Protein AF-A0A962E965-F1 (afdb_monomer_lite)

Foldseek 3Di:
DDDPDDWAFADFQQLPDDCVVVPPPPRNRTADDDDDDDDDFLFFDDDDDPDDADPLLVVLQCCVVVVNDDNGVRNVPGHHCCVRGHPDGHDPDDPDDDDPDDPDPDPPDDPVRVVVQQAAWQDPDDCRVVVLVVLLVLVCVLDDVVCNVVSVVQSVPRTGPNSSVVSVVVSVVVVVVVVVPDDD

Structure (mmCIF, N/CA/C/O backbone):
data_AF-A0A962E965-F1
#
_entry.id   AF-A0A962E965-F1
#
loop_
_atom_site.group_PDB
_atom_site.id
_atom_site.type_symbol
_atom_site.label_atom_id
_atom_site.label_alt_id
_atom_site.label_comp_id
_atom_site.label_asym_id
_atom_site.label_entity_id
_atom_site.label_seq_id
_atom_site.pdbx_PDB_ins_code
_atom_site.Cartn_x
_atom_site.Cartn_y
_atom_site.Cartn_z
_atom_site.occupancy
_atom_site.B_iso_or_equiv
_atom_site.auth_seq_id
_atom_site.auth_comp_id
_atom_site.auth_asym_id
_atom_site.auth_atom_id
_atom_site.pdbx_PDB_model_num
ATOM 1 N N . TYR A 1 1 ? 3.098 -7.984 9.125 1.00 73.56 1 TYR A N 1
ATOM 2 C CA . TYR A 1 1 ? 3.777 -8.572 7.955 1.00 73.56 1 TYR A CA 1
ATOM 3 C C . TYR A 1 1 ? 5.267 -8.368 8.143 1.00 73.56 1 TYR A C 1
ATOM 5 O O . TYR A 1 1 ? 5.645 -7.287 8.573 1.00 73.56 1 TYR A O 1
ATOM 13 N N . TYR A 1 2 ? 6.073 -9.398 7.905 1.00 89.50 2 TYR A N 1
ATOM 14 C CA . TYR A 1 2 ? 7.535 -9.315 7.926 1.00 89.50 2 TYR A CA 1
ATOM 15 C C . TYR A 1 2 ? 8.035 -9.384 6.481 1.00 89.50 2 TYR A C 1
ATOM 17 O O . TYR A 1 2 ? 7.547 -10.217 5.721 1.00 89.50 2 TYR A O 1
ATOM 25 N N . ASP A 1 3 ? 8.983 -8.520 6.125 1.00 93.12 3 ASP A N 1
ATOM 26 C CA . ASP A 1 3 ? 9.749 -8.593 4.880 1.00 93.12 3 ASP A CA 1
ATOM 27 C C . ASP A 1 3 ? 11.236 -8.598 5.248 1.00 93.12 3 ASP A C 1
ATOM 29 O O . ASP A 1 3 ? 11.653 -7.881 6.160 1.00 93.12 3 ASP A O 1
ATOM 33 N N . SER A 1 4 ? 12.025 -9.439 4.583 1.00 95.25 4 SER A N 1
ATOM 34 C CA . SER A 1 4 ? 13.443 -9.617 4.906 1.00 95.25 4 SER A CA 1
ATOM 35 C C . SER A 1 4 ? 14.349 -8.530 4.329 1.00 95.25 4 SER A C 1
ATOM 37 O O . SER A 1 4 ? 15.514 -8.449 4.719 1.00 95.25 4 SER A O 1
ATOM 39 N N . VAL A 1 5 ? 13.855 -7.702 3.405 1.00 94.75 5 VAL A N 1
ATOM 40 C CA . VAL A 1 5 ? 14.652 -6.664 2.753 1.00 94.75 5 VAL A CA 1
ATOM 41 C C . VAL A 1 5 ? 14.427 -5.338 3.466 1.00 94.75 5 VAL A C 1
ATOM 43 O O . VAL A 1 5 ? 13.311 -4.827 3.552 1.00 94.75 5 VAL A O 1
ATOM 46 N N . ALA A 1 6 ? 15.517 -4.763 3.971 1.00 94.94 6 ALA A N 1
ATOM 47 C CA . ALA A 1 6 ? 15.483 -3.439 4.570 1.00 94.94 6 ALA A CA 1
ATOM 48 C C . ALA A 1 6 ? 15.104 -2.379 3.514 1.00 94.94 6 ALA A C 1
ATOM 50 O O . ALA A 1 6 ? 15.621 -2.433 2.393 1.00 94.94 6 ALA A O 1
ATOM 51 N N . PRO A 1 7 ? 14.244 -1.397 3.844 1.00 94.94 7 PRO A N 1
ATOM 52 C CA . PRO A 1 7 ? 13.899 -0.335 2.909 1.00 94.94 7 PRO A CA 1
ATOM 53 C C . PRO A 1 7 ? 15.121 0.494 2.501 1.00 94.94 7 PRO A C 1
ATOM 55 O O . PRO A 1 7 ? 15.823 1.035 3.359 1.00 94.94 7 PRO A O 1
ATOM 58 N N . GLY A 1 8 ? 15.356 0.592 1.192 1.00 93.75 8 GLY A N 1
ATOM 59 C CA . GLY A 1 8 ? 16.476 1.331 0.610 1.00 93.75 8 GLY A CA 1
ATOM 60 C C . GLY A 1 8 ? 16.269 2.853 0.560 1.00 93.75 8 GLY A C 1
ATOM 61 O O . GLY A 1 8 ? 15.186 3.349 0.888 1.00 93.75 8 GLY A O 1
ATOM 62 N N . PR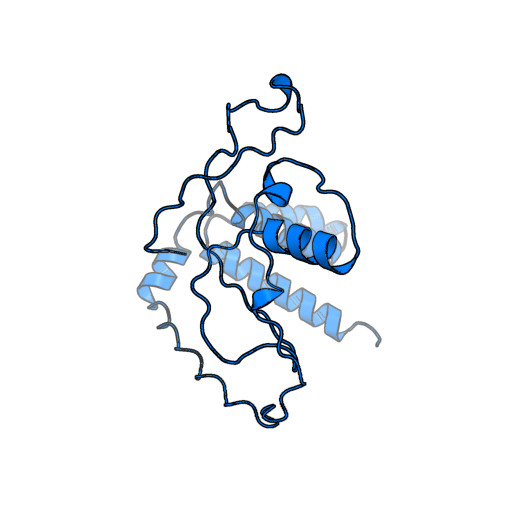O A 1 9 ? 17.297 3.609 0.135 1.00 96.06 9 PRO A N 1
ATOM 63 C CA . PRO A 1 9 ? 17.207 5.055 -0.052 1.00 96.06 9 PRO A CA 1
ATOM 64 C C . PRO A 1 9 ? 16.290 5.411 -1.226 1.00 96.06 9 PRO A C 1
ATOM 66 O O . PRO A 1 9 ? 16.181 4.648 -2.185 1.00 96.06 9 PRO A O 1
ATOM 69 N N . ALA A 1 10 ? 15.673 6.590 -1.168 1.00 95.75 10 ALA A N 1
ATOM 70 C CA . ALA A 1 10 ? 14.763 7.076 -2.198 1.00 95.75 10 ALA A CA 1
ATOM 71 C C . ALA A 1 10 ? 14.950 8.579 -2.485 1.00 95.75 10 ALA A C 1
ATOM 73 O O . ALA A 1 10 ? 15.212 9.340 -1.550 1.00 95.75 10 ALA A O 1
ATOM 74 N N . PRO A 1 11 ? 14.765 9.050 -3.734 1.00 95.19 11 PRO A N 1
ATOM 75 C CA . PRO A 1 11 ? 14.836 10.479 -4.058 1.00 95.19 11 PRO A CA 1
ATOM 76 C C . PRO A 1 11 ? 13.758 11.277 -3.315 1.00 95.19 11 PRO A C 1
ATOM 78 O O . PRO A 1 11 ? 12.583 10.954 -3.426 1.00 95.19 11 PRO A O 1
ATOM 81 N N . ALA A 1 12 ? 14.078 12.324 -2.555 1.00 93.25 12 ALA A N 1
ATOM 82 C CA . ALA A 1 12 ? 13.023 13.145 -1.941 1.00 93.25 12 ALA A CA 1
ATOM 83 C C . ALA A 1 12 ? 12.093 13.753 -3.020 1.00 93.25 12 ALA A C 1
ATOM 85 O O . ALA A 1 12 ? 12.580 14.057 -4.108 1.00 93.25 12 ALA A O 1
ATOM 86 N N . PRO A 1 13 ? 10.794 13.989 -2.740 1.00 92.62 13 PRO A N 1
ATOM 87 C CA . PRO A 1 13 ? 9.896 14.632 -3.704 1.00 92.62 13 PRO A CA 1
ATOM 88 C C . PRO A 1 13 ? 10.419 15.987 -4.199 1.00 92.62 13 PRO A C 1
ATOM 90 O O . PRO A 1 13 ? 10.241 16.321 -5.363 1.00 92.62 13 PRO A O 1
ATOM 93 N N . ALA A 1 14 ? 11.103 16.750 -3.335 1.00 90.38 14 ALA A N 1
ATOM 94 C CA . ALA A 1 14 ? 11.635 18.080 -3.656 1.00 90.38 14 ALA A CA 1
ATOM 95 C C . ALA A 1 14 ? 10.590 18.998 -4.330 1.00 90.38 14 ALA A C 1
ATOM 97 O O . ALA A 1 14 ? 10.894 19.765 -5.238 1.00 90.38 14 ALA A O 1
ATOM 98 N N . ASP A 1 15 ? 9.351 18.916 -3.849 1.00 88.56 15 ASP A N 1
ATOM 99 C CA . ASP A 1 15 ? 8.156 19.617 -4.331 1.00 88.56 15 ASP A CA 1
ATOM 100 C C . ASP A 1 15 ? 8.033 21.059 -3.796 1.00 88.56 15 ASP A C 1
ATOM 102 O O . ASP A 1 15 ? 7.049 21.748 -4.053 1.00 88.56 15 ASP A O 1
ATOM 106 N N . GLY A 1 16 ? 9.018 21.523 -3.020 1.00 86.44 16 GLY A N 1
ATOM 107 C CA . GLY A 1 16 ? 9.006 22.843 -2.387 1.00 86.44 16 GLY A CA 1
ATOM 108 C C . GLY A 1 16 ? 8.077 22.956 -1.172 1.00 86.44 16 GLY A C 1
ATOM 109 O O . GLY A 1 16 ? 7.853 24.068 -0.688 1.00 86.44 16 GLY A O 1
ATOM 110 N N . SER A 1 17 ? 7.551 21.839 -0.654 1.00 84.50 17 SER A N 1
ATOM 111 C CA . SER A 1 17 ? 6.673 21.833 0.517 1.00 84.50 17 SER A CA 1
ATOM 112 C C . SER A 1 17 ? 7.333 22.473 1.745 1.00 84.50 17 SER A C 1
ATOM 114 O O . SER A 1 17 ? 8.503 22.244 2.060 1.00 84.50 17 SER A O 1
ATOM 116 N N . SER A 1 18 ? 6.562 23.284 2.477 1.00 82.88 18 SER A N 1
ATOM 117 C CA . SER A 1 18 ? 7.063 23.983 3.663 1.00 82.88 18 SER A CA 1
ATOM 118 C C . SER A 1 18 ? 7.477 23.004 4.762 1.00 82.88 18 SER A C 1
ATOM 120 O O . SER A 1 18 ? 6.702 22.131 5.152 1.00 82.88 18 SER A O 1
ATOM 122 N N . SER A 1 19 ? 8.647 23.231 5.367 1.00 78.69 19 SER A N 1
ATOM 123 C CA . SER A 1 19 ? 9.111 22.481 6.544 1.00 78.69 19 SER A CA 1
ATOM 124 C C . SER A 1 19 ? 8.132 22.534 7.724 1.00 78.69 19 SER A C 1
ATOM 126 O O . SER A 1 19 ? 8.115 21.620 8.544 1.00 78.69 19 SER A O 1
ATOM 128 N N . LYS A 1 20 ? 7.251 23.545 7.783 1.00 85.75 20 LYS A N 1
ATOM 129 C CA . LYS A 1 20 ? 6.187 23.658 8.796 1.00 85.75 20 LYS A CA 1
ATOM 130 C C . LYS A 1 20 ? 5.147 22.536 8.716 1.00 85.75 20 LYS A C 1
ATOM 132 O O . LYS A 1 20 ? 4.522 22.231 9.727 1.00 85.75 20 LYS A O 1
ATOM 137 N N . LEU A 1 21 ? 4.960 21.926 7.542 1.00 83.25 21 LEU A N 1
ATOM 138 C CA . LEU A 1 21 ? 4.046 20.792 7.352 1.00 83.25 21 LEU A CA 1
ATOM 139 C C . LEU A 1 21 ? 4.631 19.481 7.898 1.00 83.25 21 LEU A C 1
ATOM 141 O O . LEU A 1 21 ? 3.912 18.500 8.065 1.00 83.25 21 LEU A O 1
ATOM 145 N N . ASN A 1 22 ? 5.926 19.465 8.218 1.00 83.75 22 ASN A N 1
ATOM 146 C CA . ASN A 1 22 ? 6.647 18.281 8.649 1.00 83.75 22 ASN A CA 1
ATOM 147 C C . ASN A 1 22 ? 7.028 18.355 10.134 1.00 83.75 22 ASN A C 1
ATOM 149 O O . ASN A 1 22 ? 8.185 18.573 10.493 1.00 83.75 22 ASN A O 1
ATOM 153 N N . LYS A 1 23 ? 6.042 18.137 11.012 1.00 86.06 23 LYS A N 1
ATOM 154 C CA . LYS A 1 23 ? 6.214 18.187 12.477 1.00 86.06 23 LYS A CA 1
ATOM 155 C C . LYS A 1 23 ? 7.311 17.249 13.005 1.00 86.06 23 LYS A C 1
ATOM 157 O O . LYS A 1 23 ? 7.929 17.557 14.019 1.00 86.06 23 LYS A O 1
ATOM 162 N N . TYR A 1 24 ? 7.524 16.111 12.345 1.00 87.38 24 TYR A N 1
ATOM 163 C CA . TYR A 1 24 ? 8.409 15.039 12.814 1.00 87.38 24 TYR A CA 1
ATOM 164 C C . TYR A 1 24 ? 9.705 14.906 12.001 1.00 87.38 24 TYR A C 1
ATOM 166 O O . TYR A 1 24 ? 10.450 13.952 12.198 1.00 87.38 24 TYR A O 1
ATOM 174 N N . GLY A 1 25 ? 9.988 15.843 11.089 1.00 85.12 25 GLY A N 1
ATOM 175 C CA . GLY A 1 25 ? 11.225 15.846 10.303 1.00 85.12 25 GLY A CA 1
ATOM 176 C C . GLY A 1 25 ? 11.371 14.666 9.336 1.00 85.12 25 GLY A C 1
ATOM 177 O O . GLY A 1 25 ? 12.487 14.324 8.957 1.00 85.12 25 GLY A O 1
ATOM 178 N N . PHE A 1 26 ? 10.271 14.031 8.922 1.00 87.81 26 PHE A N 1
ATOM 179 C CA . PHE A 1 26 ? 10.318 12.913 7.984 1.00 87.81 26 PHE A CA 1
ATOM 180 C C . PHE A 1 26 ? 10.697 13.402 6.582 1.00 87.81 26 PHE A C 1
ATOM 182 O O . PHE A 1 26 ? 9.945 14.136 5.947 1.00 87.81 26 PHE A O 1
ATOM 189 N N . THR A 1 27 ? 11.881 13.040 6.100 1.00 88.62 27 THR A N 1
ATOM 190 C CA . THR A 1 27 ? 12.463 13.642 4.890 1.00 88.62 27 THR A CA 1
ATOM 191 C C . THR A 1 27 ? 12.034 12.977 3.586 1.00 88.62 27 THR A C 1
ATOM 193 O O . THR A 1 27 ? 12.400 13.453 2.513 1.00 88.62 27 THR A O 1
ATOM 196 N N . PHE A 1 28 ? 11.299 11.864 3.669 1.00 91.56 28 PHE A N 1
ATOM 197 C CA . PHE A 1 28 ? 10.935 11.007 2.539 1.00 91.56 28 PHE A CA 1
ATOM 198 C C . PHE A 1 28 ? 12.138 10.451 1.756 1.00 91.56 28 PHE A C 1
ATOM 200 O O . PHE A 1 28 ? 11.946 9.909 0.680 1.00 91.56 28 PHE A O 1
ATOM 207 N N . GLN A 1 29 ? 13.369 10.501 2.271 1.00 94.00 29 GLN A N 1
ATOM 208 C CA . GLN A 1 29 ? 14.567 10.014 1.558 1.00 94.00 29 GLN A CA 1
ATOM 209 C C . GLN A 1 29 ? 14.784 8.489 1.644 1.00 94.00 29 GLN A C 1
ATOM 211 O O . GLN A 1 29 ? 15.863 7.981 1.347 1.00 94.00 29 GLN A O 1
ATOM 216 N N . GLN A 1 30 ? 13.766 7.745 2.067 1.00 95.19 30 GLN A N 1
ATOM 217 C CA . GLN A 1 30 ? 13.806 6.297 2.235 1.00 95.19 30 GLN A CA 1
ATOM 218 C C . GLN A 1 30 ? 12.498 5.698 1.719 1.00 95.19 30 GLN A C 1
ATOM 220 O O . GLN A 1 30 ? 11.426 6.284 1.901 1.00 95.19 30 GLN A O 1
ATOM 225 N N . TYR A 1 31 ? 12.578 4.546 1.057 1.00 95.25 31 TYR A N 1
ATOM 226 C CA . TYR A 1 31 ? 11.393 3.771 0.709 1.00 95.25 31 TYR A CA 1
ATOM 227 C C . TYR A 1 31 ? 10.717 3.201 1.961 1.00 95.25 31 TYR A C 1
ATOM 229 O O . TYR A 1 31 ? 11.287 3.165 3.052 1.00 95.25 31 TYR A O 1
ATOM 237 N N . GLY A 1 32 ? 9.476 2.750 1.794 1.00 93.69 32 GLY A N 1
ATOM 238 C CA . GLY A 1 32 ? 8.795 1.926 2.787 1.00 93.69 32 GLY A CA 1
ATOM 239 C C . GLY A 1 32 ? 9.177 0.450 2.670 1.00 93.69 32 GLY A C 1
ATOM 240 O O . GLY A 1 32 ? 10.006 0.055 1.850 1.00 93.69 32 GLY A O 1
ATOM 241 N N . VAL A 1 33 ? 8.528 -0.383 3.484 1.00 95.12 33 VAL A N 1
ATOM 242 C CA . VAL A 1 33 ? 8.585 -1.843 3.320 1.00 95.12 33 VAL A CA 1
ATOM 243 C C . VAL A 1 33 ? 8.079 -2.246 1.934 1.00 95.12 33 VAL A C 1
ATOM 245 O O . VAL A 1 33 ? 7.190 -1.596 1.381 1.00 95.12 33 VAL A O 1
ATOM 248 N N . ARG A 1 34 ? 8.631 -3.327 1.373 1.00 96.12 34 ARG A N 1
ATOM 249 C CA . ARG A 1 34 ? 8.181 -3.834 0.073 1.00 96.12 34 ARG A CA 1
ATOM 250 C C . ARG A 1 34 ? 6.729 -4.298 0.145 1.00 96.12 34 ARG A C 1
ATOM 252 O O . ARG A 1 34 ? 6.273 -4.827 1.159 1.00 96.12 34 ARG A O 1
ATOM 259 N N . VAL A 1 35 ? 6.032 -4.134 -0.972 1.00 95.25 35 VAL A N 1
ATOM 260 C CA . VAL A 1 35 ? 4.676 -4.637 -1.188 1.00 95.25 35 VAL A CA 1
ATOM 261 C C . VAL A 1 35 ? 4.653 -5.478 -2.464 1.00 95.25 35 VAL A C 1
ATOM 263 O O . VAL A 1 35 ? 5.460 -5.230 -3.363 1.00 95.25 35 VAL A O 1
ATOM 266 N N . PRO A 1 36 ? 3.760 -6.475 -2.578 1.00 96.00 36 PRO A N 1
ATOM 267 C CA . PRO A 1 36 ? 3.581 -7.194 -3.832 1.00 96.00 36 PRO A CA 1
ATOM 268 C C . PRO A 1 36 ? 3.143 -6.247 -4.955 1.00 96.00 36 PRO A C 1
ATOM 270 O O . PRO A 1 36 ? 2.255 -5.418 -4.756 1.00 96.00 36 PRO A O 1
ATOM 273 N N . ALA A 1 37 ? 3.727 -6.412 -6.139 1.00 95.81 37 ALA A N 1
ATOM 274 C CA . ALA A 1 37 ? 3.342 -5.704 -7.353 1.00 95.81 37 ALA A CA 1
ATOM 275 C C . ALA A 1 37 ? 3.074 -6.717 -8.469 1.00 95.81 37 ALA A C 1
ATOM 277 O O . ALA A 1 37 ? 3.808 -7.693 -8.622 1.00 95.81 37 ALA A O 1
ATOM 278 N N . LEU A 1 38 ? 2.006 -6.490 -9.232 1.00 96.31 38 LEU A N 1
ATOM 279 C CA . LEU A 1 38 ? 1.604 -7.328 -10.357 1.00 96.31 38 LEU A CA 1
ATOM 280 C C . LEU A 1 38 ? 1.308 -6.428 -11.555 1.00 96.31 38 LEU A C 1
ATOM 282 O O . LEU A 1 38 ? 0.538 -5.476 -11.435 1.00 96.31 38 LEU A O 1
ATOM 286 N N . VAL A 1 39 ? 1.878 -6.763 -12.711 1.00 96.12 39 VAL A N 1
ATOM 287 C CA . VAL A 1 39 ? 1.547 -6.142 -13.999 1.00 96.12 39 VAL A CA 1
ATOM 288 C C . VAL A 1 39 ? 0.867 -7.207 -14.849 1.00 96.12 39 VAL A C 1
ATOM 290 O O . VAL A 1 39 ? 1.479 -8.214 -15.193 1.00 96.12 39 VAL A O 1
ATOM 293 N N . ILE A 1 40 ? -0.420 -7.016 -15.138 1.00 94.62 40 ILE A N 1
ATOM 294 C CA . ILE A 1 40 ? -1.258 -8.025 -15.796 1.00 94.62 40 ILE A CA 1
ATOM 295 C C . ILE A 1 40 ? -1.798 -7.439 -17.095 1.00 94.62 40 ILE A C 1
ATOM 297 O O . ILE A 1 40 ? -2.574 -6.487 -17.085 1.00 94.62 40 ILE A O 1
ATOM 301 N N . SER A 1 41 ? -1.377 -8.009 -18.219 1.00 94.50 41 SER A N 1
ATOM 302 C CA . SER A 1 41 ? -1.823 -7.627 -19.558 1.00 94.50 41 SER A CA 1
ATOM 303 C C . SER A 1 41 ? -1.433 -8.723 -20.558 1.00 94.50 41 SER A C 1
ATOM 305 O O . SER A 1 41 ? -0.394 -9.361 -20.374 1.00 94.50 41 SER A O 1
ATOM 307 N N . PRO A 1 42 ? -2.190 -8.943 -21.648 1.00 96.06 42 PRO A N 1
ATOM 308 C CA . PRO A 1 42 ? -1.711 -9.784 -22.745 1.00 96.06 42 PRO A CA 1
ATOM 309 C C . PRO A 1 42 ? -0.453 -9.201 -23.410 1.00 96.06 42 PRO A C 1
ATOM 311 O O . PRO A 1 42 ? 0.283 -9.926 -24.066 1.00 96.06 42 PRO A O 1
ATOM 314 N N . TRP A 1 43 ? -0.171 -7.911 -23.222 1.00 96.62 43 TRP A N 1
ATOM 315 C CA . TRP A 1 43 ? 0.981 -7.222 -23.804 1.00 96.62 43 TRP A CA 1
ATOM 316 C C . TRP A 1 43 ? 2.227 -7.236 -22.918 1.00 96.62 43 TRP A C 1
ATOM 318 O O . TRP A 1 43 ? 3.163 -6.515 -2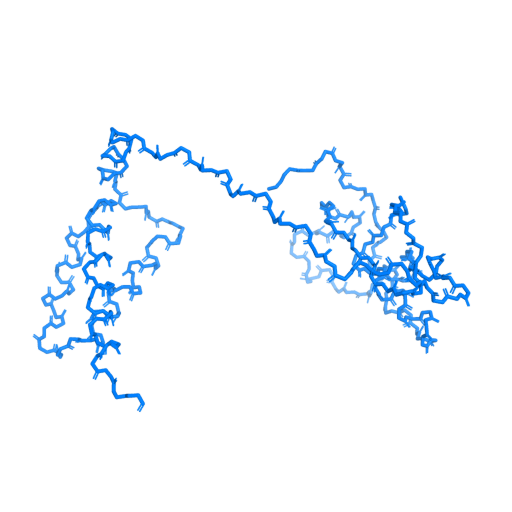3.230 1.00 96.62 43 TRP A O 1
ATOM 328 N N . VAL A 1 44 ? 2.272 -8.004 -21.823 1.00 96.44 44 VAL A N 1
ATOM 329 C CA . VAL A 1 44 ? 3.472 -8.094 -20.969 1.00 96.44 44 VAL A CA 1
ATOM 330 C C . VAL A 1 44 ? 4.042 -9.504 -20.904 1.00 96.44 44 VAL A C 1
ATOM 332 O O . VAL A 1 44 ? 3.309 -10.498 -20.916 1.00 96.44 44 VAL A O 1
ATOM 335 N N . GLY A 1 45 ? 5.371 -9.591 -20.829 1.00 92.12 45 GLY A N 1
ATOM 336 C CA . GLY A 1 45 ? 6.090 -10.856 -20.677 1.00 92.12 45 GLY A CA 1
ATOM 337 C C . GLY A 1 45 ? 5.660 -11.642 -19.435 1.00 92.12 45 GLY A C 1
ATOM 338 O O . GLY A 1 45 ? 5.252 -11.071 -18.426 1.00 92.12 45 GLY A O 1
ATOM 339 N N . ALA A 1 46 ? 5.736 -12.973 -19.509 1.00 92.25 46 ALA A N 1
ATOM 340 C CA . ALA A 1 46 ? 5.573 -13.821 -18.331 1.00 92.25 46 ALA A CA 1
ATOM 341 C C . ALA A 1 46 ? 6.897 -13.861 -17.569 1.00 92.25 46 ALA A C 1
ATOM 343 O O . ALA A 1 46 ? 7.941 -14.085 -18.177 1.00 92.25 46 ALA A O 1
ATOM 344 N N . GLY A 1 47 ? 6.858 -13.700 -16.250 1.00 93.62 47 GLY A N 1
ATOM 345 C CA . GLY A 1 47 ? 8.053 -13.851 -15.433 1.00 93.62 47 GLY A CA 1
ATOM 346 C C . GLY A 1 47 ? 8.021 -13.025 -14.163 1.00 93.62 47 GLY A C 1
ATOM 347 O O . GLY A 1 47 ? 7.002 -12.444 -13.793 1.00 93.62 47 GLY A O 1
ATOM 348 N N . VAL A 1 48 ? 9.174 -13.006 -13.504 1.00 97.25 48 VAL A N 1
ATOM 349 C CA . VAL A 1 48 ? 9.455 -12.153 -12.355 1.00 97.25 48 VAL A CA 1
ATOM 350 C C . VAL A 1 48 ? 10.403 -11.066 -12.828 1.00 97.25 48 VAL A C 1
ATOM 352 O O . VAL A 1 48 ? 11.467 -11.374 -13.361 1.00 97.25 48 VAL A O 1
ATOM 355 N N . ASP A 1 49 ? 10.013 -9.813 -12.626 1.00 96.81 49 ASP A N 1
ATOM 356 C CA . ASP A 1 49 ? 10.909 -8.679 -12.806 1.00 96.81 49 ASP A CA 1
ATOM 357 C C . ASP A 1 49 ? 11.531 -8.282 -11.461 1.00 96.81 49 ASP A C 1
ATOM 359 O O . ASP A 1 49 ? 10.859 -8.232 -10.429 1.00 96.81 49 ASP A O 1
ATOM 363 N N . HIS A 1 50 ? 12.837 -8.037 -11.483 1.00 96.38 50 HIS A N 1
ATOM 364 C CA . HIS A 1 50 ? 13.643 -7.666 -10.322 1.00 96.38 50 HIS A CA 1
ATOM 365 C C . HIS A 1 50 ? 13.958 -6.166 -10.275 1.00 96.38 50 HIS A C 1
ATOM 367 O O . HIS A 1 50 ? 14.642 -5.718 -9.352 1.00 96.38 50 HIS A O 1
ATOM 373 N N . THR A 1 51 ? 13.466 -5.390 -11.246 1.00 96.75 51 THR A N 1
ATOM 374 C CA . THR A 1 51 ? 13.552 -3.929 -11.235 1.00 96.75 51 THR A CA 1
ATOM 375 C C . THR A 1 51 ? 12.923 -3.365 -9.959 1.00 96.75 51 THR A C 1
ATOM 377 O O . THR A 1 51 ? 11.863 -3.803 -9.505 1.00 96.75 51 THR A O 1
ATOM 380 N N . VAL A 1 52 ? 13.591 -2.385 -9.345 1.00 95.81 52 VAL A N 1
ATOM 381 C CA . VAL A 1 52 ? 13.060 -1.699 -8.163 1.00 95.81 52 VAL A CA 1
ATOM 382 C C . VAL A 1 52 ? 11.986 -0.717 -8.610 1.00 95.81 52 VAL A C 1
ATOM 384 O O . VAL A 1 52 ? 12.284 0.282 -9.264 1.00 95.81 52 VAL A O 1
ATOM 387 N N . TYR A 1 53 ? 10.750 -0.997 -8.220 1.00 97.25 53 TYR A N 1
ATOM 388 C CA . TYR A 1 53 ? 9.606 -0.114 -8.410 1.00 97.25 53 TYR A CA 1
ATOM 389 C C . TYR A 1 53 ? 9.141 0.456 -7.073 1.00 97.25 53 TYR A C 1
ATOM 391 O O . TYR A 1 53 ? 9.256 -0.190 -6.028 1.00 97.25 53 TYR A O 1
ATOM 399 N N . ASP A 1 54 ? 8.566 1.653 -7.121 1.00 96.94 54 ASP A N 1
ATOM 400 C CA . ASP A 1 54 ? 7.822 2.240 -6.011 1.00 96.94 54 ASP A CA 1
ATOM 401 C C . ASP A 1 54 ? 6.441 2.711 -6.496 1.00 96.94 54 ASP A C 1
ATOM 403 O O . ASP A 1 54 ? 6.093 2.550 -7.664 1.00 96.94 54 ASP A O 1
ATOM 407 N N . HIS A 1 55 ? 5.599 3.255 -5.619 1.00 96.44 55 HIS A N 1
ATOM 408 C CA . HIS A 1 55 ? 4.250 3.688 -6.011 1.00 96.44 55 HIS A CA 1
ATOM 409 C C . HIS A 1 55 ? 4.237 4.730 -7.144 1.00 96.44 55 HIS A C 1
ATOM 411 O O . HIS A 1 55 ? 3.296 4.782 -7.934 1.00 96.44 55 HIS A O 1
ATOM 417 N N . SER A 1 56 ? 5.302 5.511 -7.261 1.00 97.38 56 SER A N 1
ATOM 418 C CA . SER A 1 56 ? 5.512 6.535 -8.285 1.00 97.38 56 SER A CA 1
ATOM 419 C C . SER A 1 56 ? 5.884 5.934 -9.640 1.00 97.38 56 SER A C 1
ATOM 421 O O . SER A 1 56 ? 5.759 6.612 -10.650 1.00 97.38 56 SER A O 1
ATOM 423 N N . SER A 1 57 ? 6.235 4.646 -9.708 1.00 98.19 57 SER A N 1
ATOM 424 C CA . SER A 1 57 ? 6.402 3.920 -10.973 1.00 98.19 57 SER A CA 1
ATOM 425 C C . SER A 1 57 ? 5.116 3.875 -11.798 1.00 98.19 57 SER A C 1
ATOM 427 O O . SER A 1 57 ? 5.164 3.825 -13.028 1.00 98.19 57 SER A O 1
ATOM 429 N N . VAL A 1 58 ? 3.950 3.945 -11.143 1.00 98.06 58 VAL A N 1
ATOM 430 C CA . VAL A 1 58 ? 2.661 4.107 -11.831 1.00 98.06 58 VAL A CA 1
ATOM 431 C C . VAL A 1 58 ? 2.595 5.470 -12.520 1.00 98.06 58 VAL A C 1
ATOM 433 O O . VAL A 1 58 ? 2.222 5.533 -13.689 1.00 98.06 58 VAL A O 1
ATOM 436 N N . LEU A 1 59 ? 3.001 6.542 -11.829 1.00 98.19 59 LEU A N 1
ATOM 437 C CA . LEU A 1 59 ? 3.040 7.894 -12.395 1.00 98.19 59 LEU A CA 1
ATOM 438 C C . LEU A 1 59 ? 4.035 7.976 -13.553 1.00 98.19 59 LEU A C 1
ATOM 440 O O . LEU A 1 59 ? 3.621 8.320 -14.654 1.00 98.19 59 LEU A O 1
ATOM 444 N N . ALA A 1 60 ? 5.275 7.517 -13.358 1.00 98.50 60 ALA A N 1
ATOM 445 C CA . ALA A 1 60 ? 6.298 7.480 -14.406 1.00 98.50 60 ALA A CA 1
ATOM 446 C C . ALA A 1 60 ? 5.828 6.717 -15.660 1.00 98.50 60 ALA A C 1
ATOM 448 O O . ALA A 1 60 ? 6.079 7.128 -16.794 1.00 98.50 60 ALA A O 1
ATOM 449 N N . THR A 1 61 ? 5.074 5.626 -15.477 1.00 98.19 61 THR A N 1
ATOM 450 C CA . THR A 1 61 ? 4.474 4.882 -16.594 1.00 98.19 61 THR A CA 1
ATOM 451 C C . THR A 1 61 ? 3.419 5.712 -17.328 1.00 98.19 61 THR A C 1
ATOM 453 O O . THR A 1 61 ? 3.445 5.780 -18.556 1.00 98.19 61 THR A O 1
ATOM 456 N N . LEU A 1 62 ? 2.497 6.361 -16.611 1.00 98.31 62 LEU A N 1
ATOM 457 C CA . LEU A 1 62 ? 1.471 7.214 -17.225 1.00 98.31 62 LEU A CA 1
ATOM 458 C C . LEU A 1 62 ? 2.092 8.429 -17.924 1.00 98.31 62 LEU A C 1
ATOM 460 O O . LEU A 1 62 ? 1.717 8.752 -19.048 1.00 98.31 62 LEU A O 1
ATOM 464 N N . GLU A 1 63 ? 3.074 9.068 -17.297 1.00 98.56 63 GLU A N 1
ATOM 465 C CA . GLU A 1 63 ? 3.824 10.185 -17.867 1.00 98.56 63 GLU A CA 1
ATOM 466 C C . GLU A 1 63 ? 4.459 9.810 -19.197 1.00 98.56 63 GLU A C 1
ATOM 468 O O . GLU A 1 63 ? 4.289 10.523 -20.186 1.00 98.56 63 GLU A O 1
ATOM 473 N N . LYS A 1 64 ? 5.101 8.644 -19.257 1.00 97.50 64 LYS A N 1
ATOM 474 C CA . LYS A 1 64 ? 5.722 8.139 -20.478 1.00 97.50 64 LYS A CA 1
ATOM 475 C C . LYS A 1 64 ? 4.707 7.775 -21.559 1.00 97.50 64 LYS A C 1
ATOM 477 O O . LYS A 1 64 ? 4.933 8.084 -22.725 1.00 97.50 64 LYS A O 1
ATOM 482 N N . LEU A 1 65 ? 3.594 7.136 -21.194 1.00 96.94 65 LEU A N 1
ATOM 483 C CA . LEU A 1 65 ? 2.567 6.716 -22.154 1.00 96.94 65 LEU A CA 1
ATOM 484 C C . LEU A 1 65 ? 1.787 7.893 -22.747 1.00 96.94 65 LEU A C 1
ATOM 486 O O . LEU A 1 65 ? 1.410 7.847 -23.916 1.00 96.94 65 LEU A O 1
ATOM 490 N N . PHE A 1 66 ? 1.544 8.936 -21.954 1.00 98.06 66 PHE A N 1
ATOM 491 C CA . PHE A 1 66 ? 0.698 10.067 -22.341 1.00 98.06 66 PHE A CA 1
ATOM 492 C C . PHE A 1 66 ? 1.477 11.366 -22.591 1.00 98.06 66 PHE A C 1
ATOM 494 O O . PHE A 1 66 ? 0.869 12.389 -22.901 1.00 98.06 66 PHE A O 1
ATOM 501 N N . GLY A 1 67 ? 2.808 11.347 -22.472 1.00 97.62 67 GLY A N 1
ATOM 502 C CA . GLY A 1 67 ? 3.656 12.528 -22.645 1.00 97.62 67 GLY A CA 1
ATOM 503 C C . GLY A 1 67 ? 3.418 13.606 -21.582 1.00 97.62 67 GLY A C 1
ATOM 504 O O . GLY A 1 67 ? 3.496 14.798 -21.886 1.00 97.62 67 GLY A O 1
ATOM 505 N N . LEU A 1 68 ? 3.079 13.206 -20.353 1.00 98.38 68 LEU A N 1
ATOM 506 C CA . LEU A 1 68 ? 2.859 14.136 -19.243 1.00 98.38 68 LEU A CA 1
ATOM 507 C C . LEU A 1 68 ? 4.192 14.532 -18.605 1.00 98.38 68 LEU A C 1
ATOM 509 O O . LEU A 1 68 ? 5.196 13.831 -18.717 1.00 98.38 68 LEU A O 1
ATOM 513 N N . LYS A 1 69 ? 4.196 15.680 -17.929 1.00 97.94 69 LYS A N 1
ATOM 514 C CA . LYS A 1 69 ? 5.344 16.112 -17.130 1.00 97.94 69 LYS A CA 1
ATOM 515 C C . LYS A 1 69 ? 5.267 15.482 -15.734 1.00 97.94 69 LYS A C 1
ATOM 517 O O . LYS A 1 69 ? 4.158 15.444 -15.196 1.00 97.94 69 LYS A O 1
ATOM 522 N N . PRO A 1 70 ? 6.408 15.097 -15.138 1.00 97.62 70 PRO A N 1
ATOM 523 C CA . PRO A 1 70 ? 6.458 14.688 -13.740 1.00 97.62 70 PRO A CA 1
ATOM 524 C C . PRO A 1 70 ? 5.938 15.779 -12.805 1.00 97.62 70 PRO A C 1
ATOM 526 O O . PRO A 1 70 ? 6.089 16.976 -13.081 1.00 97.62 70 PRO A O 1
ATOM 529 N N . LEU A 1 71 ? 5.351 15.366 -11.687 1.00 95.75 71 LEU A N 1
ATOM 530 C CA . LEU A 1 71 ? 4.836 16.253 -10.647 1.00 95.75 71 LEU A CA 1
ATOM 531 C C . LEU A 1 71 ? 5.933 16.670 -9.664 1.00 95.75 71 LEU A C 1
ATOM 533 O O . LEU A 1 71 ? 5.921 17.796 -9.165 1.00 95.75 71 LEU A O 1
ATOM 537 N N . THR A 1 72 ? 6.875 15.773 -9.373 1.00 95.88 72 THR A N 1
ATOM 538 C CA . THR A 1 72 ? 7.944 15.969 -8.388 1.00 95.88 72 THR A CA 1
ATOM 539 C C . THR A 1 72 ? 9.263 15.340 -8.864 1.00 95.88 72 THR A C 1
ATOM 541 O O . THR A 1 72 ? 9.364 14.793 -9.959 1.00 95.88 72 THR A O 1
ATOM 544 N N . GLN A 1 73 ? 10.315 15.397 -8.042 1.00 95.94 73 GLN A N 1
ATOM 545 C CA . GLN A 1 73 ? 11.542 14.639 -8.308 1.00 95.94 73 GLN A CA 1
ATOM 546 C C . GLN A 1 73 ? 11.385 13.139 -8.028 1.00 95.94 73 GLN A C 1
ATOM 548 O O . GLN A 1 73 ? 12.200 12.349 -8.495 1.00 95.94 73 GLN A O 1
ATOM 553 N N . ARG A 1 74 ? 10.372 12.709 -7.269 1.00 96.38 74 ARG A N 1
ATOM 554 C CA . ARG A 1 74 ? 10.198 11.289 -6.934 1.00 96.38 74 ARG A CA 1
ATOM 555 C C . ARG A 1 74 ? 9.784 10.475 -8.161 1.00 96.38 74 ARG A C 1
ATOM 557 O O . ARG A 1 74 ? 10.465 9.521 -8.514 1.00 96.38 74 ARG A O 1
ATOM 564 N N . ASP A 1 75 ? 8.682 10.858 -8.785 1.00 97.31 75 ASP A N 1
ATOM 565 C CA . ASP A 1 75 ? 8.137 10.270 -10.010 1.00 97.31 75 ASP A CA 1
ATOM 566 C C . ASP A 1 75 ? 9.068 10.484 -11.205 1.00 97.31 75 ASP A C 1
ATOM 568 O O . ASP A 1 75 ? 9.326 9.529 -11.932 1.00 97.31 75 ASP A O 1
ATOM 572 N N . ALA A 1 76 ? 9.703 11.656 -11.320 1.00 97.44 76 ALA A N 1
ATOM 573 C CA . ALA A 1 76 ? 10.692 11.909 -12.374 1.00 97.44 76 ALA A CA 1
ATOM 574 C C . ALA A 1 76 ? 11.883 10.927 -12.374 1.00 97.44 76 ALA A C 1
ATOM 576 O O . ALA A 1 76 ? 12.515 10.733 -13.411 1.00 97.44 76 ALA A O 1
ATOM 577 N N . ASN A 1 77 ? 12.217 10.339 -11.219 1.00 97.12 77 ASN A N 1
ATOM 578 C CA . ASN A 1 77 ? 13.326 9.393 -11.058 1.00 97.12 77 ASN A CA 1
ATOM 579 C C . ASN A 1 77 ? 12.854 7.941 -10.847 1.00 97.12 77 ASN A C 1
ATOM 581 O O . ASN A 1 77 ? 13.682 7.060 -10.602 1.00 97.12 77 ASN A O 1
ATOM 585 N N . ALA A 1 78 ? 11.547 7.679 -10.902 1.00 97.88 78 ALA A N 1
ATOM 586 C CA . ALA A 1 78 ? 11.007 6.340 -10.717 1.00 97.88 78 ALA A CA 1
ATOM 587 C C . ALA A 1 78 ? 11.131 5.514 -12.006 1.00 97.88 78 ALA A C 1
ATOM 589 O O . ALA A 1 78 ? 10.954 6.019 -13.112 1.00 97.88 78 ALA A O 1
ATOM 590 N N . ASN A 1 79 ? 11.390 4.212 -11.863 1.00 98.19 79 ASN A N 1
ATOM 591 C CA . ASN A 1 79 ? 11.356 3.292 -12.999 1.00 98.19 79 ASN A CA 1
ATOM 592 C C . ASN A 1 79 ? 9.915 3.123 -13.498 1.00 98.19 79 ASN A C 1
ATOM 594 O O . ASN A 1 79 ? 9.004 2.974 -12.683 1.00 98.19 79 ASN A O 1
ATOM 598 N N . ASP A 1 80 ? 9.714 3.078 -14.813 1.00 98.00 80 ASP A N 1
ATOM 599 C CA . ASP A 1 80 ? 8.429 2.762 -15.440 1.00 98.00 80 ASP A CA 1
ATOM 600 C C . ASP A 1 80 ? 8.347 1.287 -15.876 1.00 98.00 80 ASP A C 1
ATOM 602 O O . ASP A 1 80 ? 9.365 0.602 -16.006 1.00 98.00 80 ASP A O 1
ATOM 606 N N . VAL A 1 81 ? 7.133 0.776 -16.099 1.00 97.81 81 VAL A N 1
ATOM 607 C CA . VAL A 1 81 ? 6.926 -0.635 -16.480 1.00 97.81 81 VAL A CA 1
ATOM 608 C C . VAL A 1 81 ? 6.860 -0.864 -17.992 1.00 97.81 81 VAL A C 1
ATOM 610 O O . VAL A 1 81 ? 6.664 -2.001 -18.422 1.00 97.81 81 VAL A O 1
ATOM 613 N N . THR A 1 82 ? 7.026 0.164 -18.834 1.00 96.50 82 THR A N 1
ATOM 614 C CA . THR A 1 82 ? 6.939 -0.026 -20.290 1.00 96.50 82 THR A CA 1
ATOM 615 C C . THR A 1 82 ? 8.019 -0.948 -20.871 1.00 96.50 82 THR A C 1
ATOM 617 O O . THR A 1 82 ? 7.737 -1.547 -21.906 1.00 96.50 82 THR A O 1
ATOM 620 N N . PRO A 1 83 ? 9.222 -1.135 -20.276 1.00 96.25 83 PRO A N 1
ATOM 621 C CA . PRO A 1 83 ? 10.165 -2.159 -20.732 1.00 96.25 83 PRO A CA 1
ATOM 622 C C . PRO A 1 83 ? 9.614 -3.589 -20.671 1.00 96.25 83 PRO A C 1
ATOM 624 O O . PRO A 1 83 ? 10.132 -4.464 -21.356 1.00 96.25 83 PRO A O 1
ATOM 627 N N . LEU A 1 84 ? 8.560 -3.834 -19.882 1.00 96.75 84 LEU A N 1
ATOM 628 C CA . LEU A 1 84 ? 7.891 -5.136 -19.812 1.00 96.75 84 LEU A CA 1
ATOM 629 C C . LEU A 1 84 ? 6.970 -5.399 -21.012 1.00 96.75 84 LEU A C 1
ATOM 631 O O . LEU A 1 84 ? 6.471 -6.519 -21.161 1.00 96.75 84 LEU A O 1
ATOM 635 N N . PHE A 1 85 ? 6.692 -4.377 -21.829 1.00 96.12 85 PHE A N 1
ATOM 636 C CA . PHE A 1 85 ? 5.724 -4.465 -22.915 1.00 96.12 85 PHE A CA 1
ATOM 637 C C . PHE A 1 85 ? 6.309 -5.230 -24.106 1.00 96.12 85 PHE A C 1
ATOM 639 O O . PHE A 1 85 ? 7.427 -4.987 -24.556 1.00 96.12 85 PHE A O 1
ATOM 646 N N . LEU A 1 86 ? 5.520 -6.158 -24.635 1.00 96.69 86 LEU A N 1
ATOM 647 C CA . LEU A 1 86 ? 5.822 -6.961 -25.810 1.00 96.69 86 LEU A CA 1
ATOM 648 C C . LEU A 1 86 ? 5.338 -6.258 -27.081 1.00 96.69 86 LEU A C 1
ATOM 650 O O . LEU A 1 86 ? 4.379 -5.489 -27.062 1.00 96.69 86 LEU A O 1
ATOM 654 N N . GLY A 1 87 ? 5.951 -6.597 -28.218 1.00 96.75 87 GLY A N 1
ATOM 655 C CA . GLY A 1 87 ? 5.496 -6.127 -29.532 1.00 96.75 87 GLY A CA 1
ATOM 656 C C . GLY A 1 87 ? 4.186 -6.767 -30.016 1.00 96.75 87 GLY A C 1
ATOM 657 O O . GLY A 1 87 ? 3.569 -6.264 -30.951 1.00 96.75 87 GLY A O 1
ATOM 658 N N . SER A 1 88 ? 3.747 -7.865 -29.397 1.00 96.81 88 SER A N 1
ATOM 659 C CA . SER A 1 88 ? 2.503 -8.566 -29.720 1.00 96.81 88 SER A CA 1
ATOM 660 C C . SER A 1 88 ? 1.831 -9.119 -28.463 1.00 96.81 88 SER A C 1
ATOM 662 O O . SER A 1 88 ? 2.488 -9.436 -27.470 1.00 96.81 88 SER A O 1
ATOM 664 N N . ALA A 1 89 ? 0.503 -9.235 -28.514 1.00 96.81 89 ALA A N 1
ATOM 665 C CA . ALA A 1 89 ? -0.286 -9.828 -27.445 1.00 96.81 89 ALA A CA 1
ATOM 666 C C . ALA A 1 89 ? -0.019 -11.337 -27.326 1.00 96.81 89 ALA A C 1
ATOM 668 O O . ALA A 1 89 ? -0.041 -12.073 -28.314 1.00 96.81 89 ALA A O 1
ATOM 669 N N . ARG A 1 90 ? 0.173 -11.803 -26.096 1.00 94.50 90 ARG A N 1
ATOM 670 C CA . ARG A 1 90 ? 0.234 -13.217 -25.735 1.00 94.50 90 ARG A CA 1
ATOM 671 C C . ARG A 1 90 ? -1.132 -13.889 -25.860 1.00 94.50 90 ARG A C 1
ATOM 673 O O . ARG A 1 90 ? -2.168 -13.267 -25.630 1.00 94.50 90 ARG A O 1
ATOM 680 N N . THR A 1 91 ? -1.117 -15.183 -26.169 1.00 94.44 91 THR A N 1
ATOM 681 C CA . THR A 1 91 ? -2.314 -16.015 -26.392 1.00 94.44 91 THR A CA 1
ATOM 682 C C . THR A 1 91 ? -2.468 -17.151 -25.375 1.00 94.44 91 THR A C 1
ATOM 684 O O . THR A 1 91 ? -3.384 -17.960 -25.487 1.00 94.44 91 THR A O 1
ATOM 687 N N . ASP A 1 92 ? -1.606 -17.208 -24.360 1.00 91.25 92 ASP A N 1
ATOM 688 C CA . ASP A 1 92 ? -1.507 -18.277 -23.359 1.00 91.25 92 ASP A CA 1
ATOM 689 C C . ASP A 1 92 ? -2.303 -17.989 -22.068 1.00 91.25 92 ASP A C 1
ATOM 691 O O . ASP A 1 92 ? -1.918 -18.416 -20.981 1.00 91.25 92 ASP A O 1
ATOM 695 N N . CYS A 1 93 ? -3.416 -17.250 -22.162 1.00 86.94 93 CYS A N 1
ATOM 696 C CA . CYS A 1 93 ? -4.249 -16.908 -21.005 1.00 86.94 93 CYS A CA 1
ATOM 697 C C . CYS A 1 93 ? -4.927 -18.165 -20.413 1.00 86.94 93 CYS A C 1
ATOM 699 O O . CYS A 1 93 ? -5.706 -18.815 -21.120 1.00 86.94 93 CYS A O 1
ATOM 701 N N . PRO A 1 94 ? -4.699 -18.510 -19.129 1.00 85.62 94 PRO A N 1
ATOM 702 C CA . PRO A 1 94 ? -5.374 -19.637 -18.495 1.00 85.62 94 PRO A CA 1
ATOM 703 C C . PRO A 1 94 ? -6.882 -19.378 -18.393 1.00 85.62 94 PRO A C 1
ATOM 705 O O . PRO A 1 94 ? -7.315 -18.410 -17.773 1.00 85.62 94 PRO A O 1
ATOM 708 N N . THR A 1 95 ? -7.695 -20.267 -18.961 1.00 89.75 95 THR A N 1
ATOM 709 C CA . THR A 1 95 ? -9.168 -20.203 -18.870 1.00 89.75 95 THR A CA 1
ATOM 710 C C . THR A 1 95 ? -9.728 -20.970 -17.673 1.00 89.75 95 THR A C 1
ATOM 712 O O . THR A 1 95 ? -10.926 -20.915 -17.401 1.00 89.75 95 THR A O 1
ATOM 715 N N . VAL A 1 96 ? -8.862 -21.671 -16.938 1.00 90.62 96 VAL A N 1
ATOM 716 C CA . VAL A 1 96 ? -9.197 -22.433 -15.736 1.00 90.62 96 VAL A CA 1
ATOM 717 C C . VAL A 1 96 ? -8.248 -22.007 -14.623 1.00 90.62 96 VAL A C 1
ATOM 719 O O . VAL A 1 96 ? -7.029 -22.047 -14.787 1.00 90.62 96 VAL A O 1
ATOM 722 N N . LEU A 1 97 ? -8.810 -21.587 -13.490 1.00 85.12 97 LEU A N 1
ATOM 723 C CA . LEU A 1 97 ? -8.045 -21.265 -12.290 1.00 85.12 97 LEU A CA 1
ATOM 724 C C . LEU A 1 97 ? -7.851 -22.524 -11.442 1.00 85.12 97 LEU A C 1
ATOM 726 O O . LEU A 1 97 ? -8.761 -23.344 -11.309 1.00 85.12 97 LEU A O 1
ATOM 730 N N . ASN A 1 98 ? -6.679 -22.651 -10.824 1.00 85.75 98 ASN A N 1
ATOM 731 C CA . ASN A 1 98 ? -6.446 -23.691 -9.828 1.00 85.75 98 ASN A CA 1
ATOM 732 C C . ASN A 1 98 ? -7.373 -23.473 -8.626 1.00 85.75 98 ASN A C 1
ATOM 734 O O . ASN A 1 98 ? -7.626 -22.335 -8.223 1.00 85.75 98 ASN A O 1
ATOM 738 N N . SER A 1 99 ? -7.849 -24.566 -8.025 1.00 87.25 99 SER A N 1
ATOM 739 C CA . SER A 1 99 ? -8.568 -24.469 -6.753 1.00 87.25 99 SER A CA 1
ATOM 740 C C . SER A 1 99 ? -7.640 -23.856 -5.698 1.00 87.25 99 SER A C 1
ATOM 742 O O . SER A 1 99 ? -6.479 -24.274 -5.612 1.00 87.25 99 SER A O 1
ATOM 744 N N . PRO A 1 100 ? -8.103 -22.868 -4.910 1.00 85.31 100 PRO A N 1
ATOM 745 C CA . PRO A 1 100 ? -7.291 -22.318 -3.837 1.00 85.31 100 PRO A CA 1
ATOM 746 C C . PRO A 1 100 ? -6.917 -23.437 -2.864 1.00 85.31 100 PRO A C 1
ATOM 748 O O . PRO A 1 100 ? -7.695 -24.372 -2.651 1.00 85.31 100 PRO A O 1
ATOM 751 N N . ALA A 1 101 ? -5.731 -23.339 -2.259 1.00 84.94 101 ALA A N 1
ATOM 752 C CA . ALA A 1 101 ? -5.386 -24.230 -1.161 1.00 84.94 101 ALA A CA 1
ATOM 753 C C . ALA A 1 101 ? -6.493 -24.142 -0.093 1.00 84.94 101 ALA A C 1
ATOM 755 O O . ALA A 1 101 ? -6.932 -23.027 0.222 1.00 84.94 101 ALA A O 1
ATOM 756 N N . PRO A 1 102 ? -6.972 -25.277 0.448 1.00 83.12 102 PRO A N 1
ATOM 757 C CA . PRO A 1 102 ? -7.950 -25.237 1.519 1.00 83.12 102 PRO A CA 1
ATOM 758 C C . PRO A 1 102 ? -7.379 -24.397 2.667 1.00 83.12 102 PRO A C 1
ATOM 760 O O . PRO A 1 102 ? -6.178 -24.491 2.949 1.00 83.12 102 PRO A O 1
ATOM 763 N N . PRO A 1 103 ? -8.201 -23.550 3.311 1.00 80.38 103 PRO A N 1
ATOM 764 C CA . PRO A 1 103 ? -7.728 -22.734 4.413 1.00 80.38 103 PRO A CA 1
ATOM 765 C C . PRO A 1 103 ? -7.094 -23.647 5.458 1.00 80.38 103 PRO A C 1
ATOM 767 O O . PRO A 1 103 ? -7.701 -24.626 5.896 1.00 80.38 103 PRO A O 1
ATOM 770 N N . THR A 1 104 ? -5.864 -23.335 5.856 1.00 81.56 104 THR A N 1
ATOM 771 C CA . THR A 1 104 ? -5.248 -23.989 7.003 1.00 81.56 104 THR A CA 1
ATOM 772 C C . THR A 1 104 ? -6.119 -23.689 8.211 1.00 81.56 104 THR A C 1
ATOM 774 O O . THR A 1 104 ? -6.252 -22.535 8.629 1.00 81.56 104 THR A O 1
ATOM 777 N N . ALA A 1 105 ? -6.760 -24.727 8.751 1.00 78.50 105 ALA A N 1
ATOM 778 C CA . ALA A 1 105 ? -7.525 -24.603 9.975 1.00 78.50 105 ALA A CA 1
ATOM 779 C C . ALA A 1 105 ? -6.569 -24.104 11.058 1.00 78.50 105 ALA A C 1
ATOM 781 O O . ALA A 1 105 ? -5.633 -24.804 11.448 1.00 78.50 105 ALA A O 1
ATOM 782 N N . LYS A 1 106 ? -6.773 -22.868 11.523 1.00 75.69 106 LYS A N 1
ATOM 783 C CA . LYS A 1 106 ? -6.116 -22.427 12.749 1.00 75.69 106 LYS A CA 1
ATOM 784 C C . LYS A 1 106 ? -6.593 -23.379 13.845 1.00 75.69 106 LYS A C 1
ATOM 786 O O . LYS A 1 106 ? -7.808 -23.579 13.937 1.00 75.69 106 LYS A O 1
ATOM 791 N N . PRO A 1 107 ? -5.688 -23.988 14.631 1.00 78.62 107 PRO A N 1
ATOM 792 C CA . PRO A 1 107 ? -6.114 -24.811 15.747 1.00 78.62 107 PRO A CA 1
ATOM 793 C C . PRO A 1 107 ? -7.070 -23.984 16.602 1.00 78.62 107 PRO A C 1
ATOM 795 O O . PRO A 1 107 ? -6.799 -22.817 16.902 1.00 78.62 107 PRO A O 1
ATOM 798 N N . ALA A 1 108 ? -8.226 -24.567 16.913 1.00 79.56 108 ALA A N 1
ATOM 799 C CA . ALA A 1 108 ? -9.162 -23.932 17.818 1.00 79.56 108 ALA A CA 1
ATOM 800 C C . ALA A 1 108 ? -8.438 -23.673 19.143 1.00 79.56 108 ALA A C 1
ATOM 802 O O . ALA A 1 108 ? -7.677 -24.519 19.618 1.00 79.56 108 ALA A O 1
ATOM 803 N N . MET A 1 109 ? -8.670 -22.497 19.718 1.00 82.75 109 MET A N 1
ATOM 804 C CA . MET A 1 109 ? -8.206 -22.189 21.064 1.00 82.75 109 MET A CA 1
ATOM 805 C C . MET A 1 109 ? -8.704 -23.282 22.017 1.00 82.75 109 MET A C 1
ATOM 807 O O . MET A 1 109 ? -9.852 -23.726 21.901 1.00 82.75 109 MET A O 1
ATOM 811 N N . SER A 1 110 ? -7.841 -23.752 22.921 1.00 89.38 110 SER A N 1
ATOM 812 C CA . SER A 1 110 ? -8.252 -24.776 23.878 1.00 89.38 110 SER A CA 1
ATOM 813 C C . SER A 1 110 ? -9.375 -24.233 24.769 1.00 89.38 110 SER A C 1
ATOM 815 O O . SER A 1 110 ? -9.506 -23.021 24.952 1.00 89.38 110 SER A O 1
ATOM 817 N N . LYS A 1 111 ? -10.200 -25.118 25.344 1.00 88.56 111 LYS A N 1
ATOM 818 C CA . LYS A 1 111 ? -11.254 -24.689 26.282 1.00 88.56 111 LYS A CA 1
ATOM 819 C C . LYS A 1 111 ? -10.676 -23.895 27.455 1.00 88.56 111 LYS A C 1
ATOM 821 O O . LYS A 1 111 ? -11.244 -22.881 27.833 1.00 88.56 111 LYS A O 1
ATOM 826 N N . VAL A 1 112 ? -9.518 -24.325 27.955 1.00 91.31 112 VAL A N 1
ATOM 827 C CA . VAL A 1 112 ? -8.812 -23.677 29.066 1.00 91.31 112 VAL A CA 1
ATOM 828 C C . VAL A 1 112 ? -8.380 -22.263 28.685 1.00 91.31 112 VAL A C 1
ATOM 830 O O . VAL A 1 112 ? -8.629 -21.324 29.434 1.00 91.31 112 VAL A O 1
ATOM 833 N N . ASP A 1 113 ? -7.797 -22.087 27.500 1.00 90.50 113 ASP A N 1
ATOM 834 C CA . ASP A 1 113 ? -7.374 -20.764 27.027 1.00 90.50 113 ASP A CA 1
ATOM 835 C C . ASP A 1 113 ? -8.577 -19.848 26.761 1.00 90.50 113 ASP A C 1
ATOM 837 O O . ASP A 1 113 ? -8.526 -18.649 27.037 1.00 90.50 113 ASP A O 1
ATOM 841 N N . ALA A 1 114 ? -9.685 -20.410 26.267 1.00 89.25 114 ALA A N 1
ATOM 842 C CA . ALA A 1 114 ? -10.924 -19.674 26.045 1.00 89.25 114 ALA A CA 1
ATOM 843 C C . ALA A 1 114 ? -11.529 -19.163 27.360 1.00 89.25 114 ALA A C 1
ATOM 845 O O . ALA A 1 114 ? -11.881 -17.989 27.460 1.00 89.25 114 ALA A O 1
ATOM 846 N N . GLU A 1 115 ? -11.607 -20.027 28.373 1.00 92.62 115 GLU A N 1
ATOM 847 C CA . GLU A 1 115 ? -12.088 -19.682 29.714 1.00 92.62 115 GLU A CA 1
ATOM 848 C C . GLU A 1 115 ? -11.172 -18.653 30.389 1.00 92.62 115 GLU A C 1
ATOM 850 O O . GLU A 1 115 ? -11.651 -17.677 30.969 1.00 92.62 115 GLU A O 1
ATOM 855 N N . ALA A 1 116 ? -9.852 -18.815 30.252 1.00 94.00 116 ALA A N 1
ATOM 856 C CA . ALA A 1 116 ? -8.876 -17.857 30.760 1.00 94.00 116 ALA A CA 1
ATOM 857 C C . ALA A 1 116 ? -9.028 -16.479 30.100 1.00 94.00 116 ALA A C 1
ATOM 859 O O . ALA A 1 116 ? -8.969 -15.459 30.789 1.00 94.00 116 ALA A O 1
ATOM 860 N N . MET A 1 117 ? -9.263 -16.435 28.785 1.00 92.00 117 MET A N 1
ATOM 861 C CA . MET A 1 117 ? -9.527 -15.192 28.062 1.00 92.00 117 MET A CA 1
ATOM 862 C C . MET A 1 117 ? -10.856 -14.560 28.491 1.00 92.00 117 MET A C 1
ATOM 864 O O . MET A 1 117 ? -10.929 -13.345 28.640 1.00 92.00 117 MET A O 1
ATOM 868 N N . ASP A 1 118 ? -11.892 -15.357 28.747 1.00 94.75 118 ASP A N 1
ATOM 869 C CA . ASP A 1 118 ? -13.211 -14.869 29.171 1.00 94.75 118 ASP A CA 1
ATOM 870 C C . ASP A 1 118 ? -13.215 -14.237 30.559 1.00 94.75 118 ASP A C 1
ATOM 872 O O . ASP A 1 118 ? -14.014 -13.330 30.819 1.00 94.75 118 ASP A O 1
ATOM 876 N N . ALA A 1 119 ? -12.314 -14.693 31.426 1.00 95.94 119 ALA A N 1
ATOM 877 C CA . ALA A 1 119 ? -12.107 -14.141 32.755 1.00 95.94 119 ALA A CA 1
ATOM 878 C C . ALA A 1 119 ? -11.340 -12.805 32.748 1.00 95.94 119 ALA A C 1
ATOM 880 O O . ALA A 1 119 ? -11.386 -12.080 33.743 1.00 95.94 119 ALA A O 1
ATOM 881 N N . GLN A 1 120 ? -10.654 -12.452 31.653 1.00 95.75 120 GLN A N 1
ATOM 882 C CA . GLN A 1 120 ? -9.917 -11.188 31.553 1.00 95.75 120 GLN A CA 1
ATOM 883 C C . GLN A 1 120 ? -10.872 -9.982 31.606 1.00 95.75 120 GLN A C 1
ATOM 885 O O . GLN A 1 120 ? -11.990 -10.051 31.073 1.00 95.75 120 GLN A O 1
ATOM 890 N N . PRO A 1 121 ? -10.443 -8.855 32.201 1.00 96.81 121 PRO A N 1
ATOM 891 C CA . PRO A 1 121 ? -11.213 -7.620 32.173 1.00 96.81 121 PRO A CA 1
ATOM 892 C C . PRO A 1 121 ? -11.336 -7.076 30.744 1.00 96.81 121 PRO A C 1
ATOM 894 O O . PRO A 1 121 ? -10.519 -7.367 29.870 1.00 96.81 121 PRO A O 1
ATOM 897 N N . ILE A 1 122 ? -12.355 -6.249 30.510 1.00 93.81 122 ILE A N 1
ATOM 898 C CA . ILE A 1 122 ? -12.469 -5.490 29.261 1.00 93.81 122 ILE A CA 1
ATOM 899 C C . ILE A 1 122 ? -11.233 -4.580 29.115 1.00 93.81 122 ILE A C 1
ATOM 901 O O . ILE A 1 122 ? -10.956 -3.811 30.039 1.00 93.81 122 ILE A O 1
ATOM 905 N N . PRO A 1 123 ? -10.515 -4.623 27.976 1.00 92.50 123 PRO A N 1
ATOM 906 C CA . PRO A 1 123 ? -9.412 -3.704 27.713 1.00 92.50 123 PRO A CA 1
ATOM 907 C C . PRO A 1 123 ? -9.877 -2.245 27.739 1.00 92.50 123 PRO A C 1
ATOM 909 O O . PRO A 1 123 ? -10.937 -1.921 27.209 1.00 92.50 123 PRO A O 1
ATOM 912 N N . ASP A 1 124 ? -9.071 -1.353 28.301 1.00 91.31 124 ASP A N 1
ATOM 913 C CA . ASP A 1 124 ? -9.335 0.090 28.367 1.00 91.31 124 ASP A CA 1
ATOM 914 C C . ASP A 1 124 ? -8.994 0.838 27.062 1.00 91.31 124 ASP A C 1
ATOM 916 O O . ASP A 1 124 ? -9.368 1.998 26.892 1.00 91.31 124 ASP A O 1
ATOM 920 N N . HIS A 1 125 ? -8.328 0.173 26.114 1.00 89.25 125 HIS A N 1
ATOM 921 C CA . HIS A 1 125 ? -7.911 0.733 24.830 1.00 89.25 125 HIS A CA 1
ATOM 922 C C . HIS A 1 125 ? -8.137 -0.228 23.651 1.00 89.25 125 HIS A C 1
ATOM 924 O O . HIS A 1 125 ? -8.547 -1.382 23.796 1.00 89.25 125 HIS A O 1
ATOM 930 N N . GLY A 1 126 ? -7.864 0.272 22.444 1.00 90.44 126 GLY A N 1
ATOM 931 C CA . GLY A 1 126 ? -8.052 -0.460 21.195 1.00 90.44 126 GLY A CA 1
ATOM 932 C C . GLY A 1 126 ? -9.505 -0.465 20.721 1.00 90.44 126 GLY A C 1
ATOM 933 O O . GLY A 1 126 ? -10.312 0.384 21.092 1.00 90.44 126 GLY A O 1
ATOM 934 N N . ASN A 1 127 ? -9.842 -1.427 19.863 1.00 91.56 127 ASN A N 1
ATOM 935 C CA . ASN A 1 127 ? -11.143 -1.441 19.186 1.00 91.56 127 ASN A CA 1
ATOM 936 C C . ASN A 1 127 ? -12.273 -2.028 20.046 1.00 91.56 127 ASN A C 1
ATOM 938 O O . ASN A 1 127 ? -13.446 -1.817 19.746 1.00 91.56 127 ASN A O 1
ATOM 942 N N . PHE A 1 128 ? -11.939 -2.779 21.099 1.00 90.00 128 PHE A N 1
ATOM 943 C CA . PHE A 1 128 ? -12.912 -3.546 21.877 1.00 90.00 128 PHE A CA 1
ATOM 944 C C . PHE A 1 128 ? -13.971 -2.662 22.569 1.00 90.00 128 PHE A C 1
ATOM 946 O O . PHE A 1 128 ? -15.161 -2.939 22.393 1.00 90.00 128 PHE A O 1
ATOM 953 N N . PRO A 1 129 ? -13.608 -1.558 23.260 1.00 90.69 129 PRO A N 1
ATOM 954 C CA . PRO A 1 129 ? -14.600 -0.644 23.834 1.00 90.69 129 PRO A CA 1
ATOM 955 C C . PRO A 1 129 ? -15.518 -0.019 22.779 1.00 90.69 129 PRO A C 1
ATOM 957 O O . PRO A 1 129 ? -16.724 0.100 22.995 1.00 90.69 129 PRO A O 1
ATOM 960 N N . GLY A 1 130 ? -14.961 0.331 21.613 1.00 92.69 130 GLY A N 1
ATOM 961 C CA . GLY A 1 130 ? -15.721 0.888 20.494 1.00 92.69 130 GLY A CA 1
ATOM 962 C C . GLY A 1 130 ? -16.780 -0.084 19.972 1.00 92.69 130 GLY A C 1
ATOM 963 O O . GLY A 1 130 ? -17.936 0.299 19.803 1.00 92.69 130 GLY A O 1
ATOM 964 N N . PHE A 1 131 ? -16.424 -1.360 19.795 1.00 94.00 131 PHE A N 1
ATOM 965 C CA . PHE A 1 131 ? -17.385 -2.393 19.396 1.00 94.00 131 PHE A CA 1
ATOM 966 C C . PHE A 1 131 ? -18.510 -2.580 20.419 1.00 94.00 131 PHE A C 1
ATOM 968 O O . PHE A 1 131 ? -19.672 -2.689 20.031 1.00 94.00 131 PHE A O 1
ATOM 975 N N . LEU A 1 132 ? -18.200 -2.564 21.718 1.00 94.94 132 LEU A N 1
ATOM 976 C CA . LEU A 1 132 ? -19.230 -2.653 22.756 1.00 94.94 132 LEU A CA 1
ATOM 977 C C . LEU A 1 132 ? -20.170 -1.444 22.761 1.00 94.94 132 LEU A C 1
ATOM 979 O O . LEU A 1 132 ? -21.378 -1.621 22.903 1.00 94.94 132 LEU A O 1
ATOM 983 N N . ALA A 1 133 ? -19.650 -0.234 22.549 1.00 94.75 133 ALA A N 1
ATOM 984 C CA . ALA A 1 133 ? -20.479 0.963 22.426 1.00 94.75 133 ALA A CA 1
ATOM 985 C C . ALA A 1 133 ? -21.426 0.886 21.213 1.00 94.75 133 ALA A C 1
ATOM 987 O O . ALA A 1 133 ? -22.589 1.283 21.310 1.00 94.75 133 ALA A O 1
ATOM 988 N N . ILE A 1 134 ? -20.965 0.319 20.092 1.00 96.94 134 ILE A N 1
ATOM 989 C CA . ILE A 1 134 ? -21.805 0.070 18.909 1.00 96.94 134 ILE A CA 1
ATOM 990 C C . ILE A 1 134 ? -22.920 -0.934 19.230 1.00 96.94 134 ILE A C 1
ATOM 992 O O . ILE A 1 134 ? -24.066 -0.709 18.839 1.00 96.94 134 ILE A O 1
ATOM 996 N N . LEU A 1 135 ? -22.622 -2.013 19.961 1.00 97.00 135 LEU A N 1
ATOM 997 C CA . LEU A 1 135 ? -23.634 -2.992 20.373 1.00 97.00 135 LEU A CA 1
ATOM 998 C C . LEU A 1 135 ? -24.678 -2.378 21.311 1.00 97.00 135 LEU A C 1
ATOM 1000 O O . LEU A 1 135 ? -25.870 -2.594 21.103 1.00 97.00 135 LEU A O 1
ATOM 1004 N N . LEU A 1 136 ? -24.250 -1.556 22.276 1.00 97.56 136 LEU A N 1
ATOM 1005 C CA . LEU A 1 136 ? -25.164 -0.815 23.147 1.00 97.56 136 LEU A CA 1
ATOM 1006 C C . LEU A 1 136 ? -26.085 0.095 22.336 1.00 97.56 136 LEU A C 1
ATOM 1008 O O . LEU A 1 136 ? -27.302 0.030 22.486 1.00 97.56 136 LEU A O 1
ATOM 1012 N N . LYS A 1 137 ? -25.512 0.912 21.445 1.00 97.75 137 LYS A N 1
ATOM 1013 C CA . LYS A 1 137 ? -26.288 1.784 20.559 1.00 97.75 137 LYS A CA 1
ATOM 1014 C C . LYS A 1 137 ? -27.302 0.979 19.744 1.00 97.75 137 LYS A C 1
ATOM 1016 O O . LYS A 1 137 ? -28.469 1.350 19.700 1.00 97.75 137 LYS A O 1
ATOM 1021 N N . THR A 1 138 ? -26.870 -0.137 19.161 1.00 97.00 138 THR A N 1
ATOM 1022 C CA . THR A 1 138 ? -27.738 -1.030 18.381 1.00 97.00 138 THR A CA 1
ATOM 1023 C C . THR A 1 138 ? -28.898 -1.547 19.231 1.00 97.00 138 THR A C 1
ATOM 1025 O O . THR A 1 138 ? -30.044 -1.507 18.795 1.00 97.00 138 THR A O 1
ATOM 1028 N N . GLN A 1 139 ? -28.637 -1.987 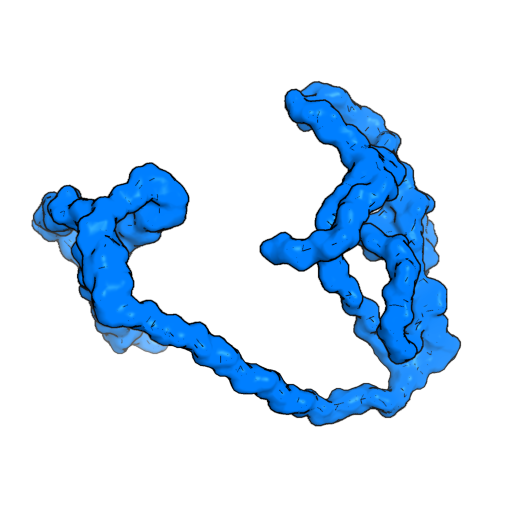20.467 1.00 96.44 139 GLN A N 1
ATOM 1029 C CA . GLN A 1 139 ? -29.698 -2.440 21.364 1.00 96.44 139 GLN A CA 1
ATOM 1030 C C . GLN A 1 139 ? -30.686 -1.318 21.699 1.00 96.44 139 GLN A C 1
ATOM 1032 O O . GLN A 1 139 ? -31.889 -1.564 21.697 1.00 96.44 139 GLN A O 1
ATOM 1037 N N . LEU A 1 140 ? -30.201 -0.105 21.979 1.00 97.19 140 LEU A N 1
ATOM 1038 C CA . LEU A 1 140 ? -31.057 1.047 22.271 1.00 97.19 140 LEU A CA 1
ATOM 1039 C C . LEU A 1 140 ? -31.950 1.406 21.075 1.00 97.19 140 LEU A C 1
ATOM 1041 O O . LEU A 1 140 ? -33.140 1.631 21.264 1.00 97.19 140 LEU A O 1
ATOM 1045 N N . GLU A 1 141 ? -31.414 1.397 19.853 1.00 96.19 141 GLU A N 1
ATOM 1046 C CA . GLU A 1 141 ? -32.183 1.683 18.630 1.00 96.19 141 GLU A CA 1
ATOM 1047 C C . GLU A 1 141 ? -33.265 0.635 18.343 1.00 96.19 141 GLU A C 1
ATOM 1049 O O . GLU A 1 141 ? -34.327 0.971 17.824 1.00 96.19 141 GLU A O 1
ATOM 1054 N N . LEU A 1 142 ? -33.018 -0.626 18.705 1.00 94.50 142 LEU A N 1
ATOM 1055 C CA . LEU A 1 142 ? -33.971 -1.726 18.529 1.00 94.50 142 LEU A CA 1
ATOM 1056 C C . LEU A 1 142 ? -34.934 -1.903 19.715 1.00 94.50 142 LEU A C 1
ATOM 1058 O O . LEU A 1 142 ? -35.803 -2.773 19.665 1.00 94.50 142 LEU A O 1
ATOM 1062 N N . SER A 1 143 ? -34.793 -1.107 20.779 1.00 94.44 143 SER A N 1
ATOM 1063 C CA . SER A 1 143 ? -35.600 -1.221 21.999 1.00 94.44 143 SER A CA 1
ATOM 1064 C C . SER A 1 143 ? -36.487 0.010 22.213 1.00 94.44 143 SER A C 1
ATOM 1066 O O . SER A 1 143 ? -36.074 1.130 21.910 1.00 94.44 143 SER A O 1
ATOM 1068 N N . PRO A 1 144 ? -37.684 -0.147 22.809 1.00 95.56 144 PRO A N 1
ATOM 1069 C CA . PRO A 1 144 ? -38.524 0.990 23.176 1.00 95.56 144 PRO A CA 1
ATOM 1070 C C . PRO A 1 144 ? -37.804 1.967 24.128 1.00 95.56 144 PRO A C 1
ATOM 1072 O O . PRO A 1 144 ? -37.112 1.502 25.039 1.00 95.56 144 PRO A O 1
ATOM 1075 N N . PRO A 1 145 ? -38.030 3.295 24.014 1.00 95.12 145 PRO A N 1
ATOM 1076 C CA . PRO A 1 145 ? -37.360 4.300 24.850 1.00 95.12 145 PRO A CA 1
ATOM 1077 C C . PRO A 1 145 ? -37.480 4.058 26.360 1.00 95.12 145 PRO A C 1
ATOM 1079 O O . PRO A 1 145 ? -36.523 4.258 27.100 1.00 95.12 145 PRO A O 1
ATOM 1082 N N . GLY A 1 146 ? -38.623 3.541 26.827 1.00 96.75 146 GLY A N 1
ATOM 1083 C CA . GLY A 1 146 ? -38.845 3.238 28.248 1.00 96.75 146 GLY A CA 1
ATOM 1084 C C . GLY A 1 146 ? -37.955 2.128 28.827 1.00 96.75 146 GLY A C 1
ATOM 1085 O O . GLY A 1 146 ? -37.970 1.913 30.032 1.00 96.75 146 GLY A O 1
ATOM 1086 N N . GLN A 1 147 ? -37.191 1.411 27.997 1.00 95.75 147 GLN A N 1
ATOM 1087 C CA . GLN A 1 147 ? -36.260 0.365 28.437 1.00 95.75 147 GLN A CA 1
AT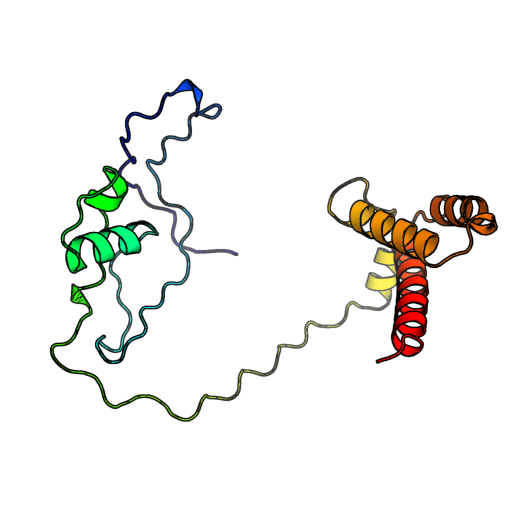OM 1088 C C . GLN A 1 147 ? -34.797 0.830 28.446 1.00 95.75 147 GLN A C 1
ATOM 1090 O O . GLN A 1 147 ? -33.925 0.081 28.887 1.00 95.75 147 GLN A O 1
ATOM 1095 N N . HIS A 1 148 ? -34.506 2.038 27.953 1.00 97.12 148 HIS A N 1
ATOM 1096 C CA . HIS A 1 148 ? -33.135 2.497 27.712 1.00 97.12 148 HIS A CA 1
ATOM 1097 C C . HIS A 1 148 ? -32.300 2.569 28.991 1.00 97.12 148 HIS A C 1
ATOM 1099 O O . HIS A 1 148 ? -31.179 2.063 29.003 1.00 97.12 148 HIS A O 1
ATOM 1105 N N . ASP A 1 149 ? -32.857 3.086 30.086 1.00 97.62 149 ASP A N 1
ATOM 1106 C CA . ASP A 1 149 ? -32.140 3.178 31.365 1.00 97.62 149 ASP A CA 1
ATOM 1107 C C . ASP A 1 149 ? -31.742 1.796 31.898 1.00 97.62 149 ASP A C 1
ATOM 1109 O O . ASP A 1 149 ? -30.588 1.572 32.269 1.00 97.62 149 ASP A O 1
ATOM 1113 N N . ALA A 1 150 ? -32.663 0.829 31.836 1.00 96.75 150 ALA A N 1
ATOM 1114 C CA . ALA A 1 150 ? -32.403 -0.546 32.255 1.00 96.75 150 ALA A CA 1
ATOM 1115 C C . ALA A 1 150 ? -31.350 -1.235 31.366 1.00 96.75 150 ALA A C 1
ATOM 1117 O O . ALA A 1 150 ? -30.552 -2.044 31.844 1.00 96.75 150 ALA A O 1
ATOM 1118 N N . ILE A 1 151 ? -31.333 -0.924 30.067 1.00 96.94 151 ILE A N 1
ATOM 1119 C CA . ILE A 1 151 ? -30.321 -1.422 29.128 1.00 96.94 151 ILE A CA 1
ATOM 1120 C C . ILE A 1 151 ? -28.944 -0.848 29.477 1.00 96.94 151 ILE A C 1
ATOM 1122 O O . ILE A 1 151 ? -27.972 -1.600 29.566 1.00 96.94 151 ILE A O 1
ATOM 1126 N N . ILE A 1 152 ? -28.861 0.461 29.724 1.00 97.44 152 ILE A N 1
ATOM 1127 C CA . ILE A 1 152 ? -27.615 1.140 30.098 1.00 97.44 152 ILE A CA 1
ATOM 1128 C C . ILE A 1 152 ? -27.086 0.600 31.430 1.00 97.44 152 ILE A C 1
ATOM 1130 O O . ILE A 1 152 ? -25.888 0.337 31.550 1.00 97.44 152 ILE A O 1
ATOM 1134 N N . GLU A 1 153 ? -27.952 0.384 32.423 1.00 96.81 153 GLU A N 1
ATOM 1135 C CA . GLU A 1 153 ? -27.554 -0.230 33.692 1.00 96.81 153 GLU A CA 1
ATOM 1136 C C . GLU A 1 153 ? -26.976 -1.630 33.498 1.00 96.81 153 GLU A C 1
ATOM 1138 O O . GLU A 1 153 ? -25.891 -1.912 34.008 1.00 96.81 153 GLU A O 1
ATOM 1143 N N . LYS A 1 154 ? -27.643 -2.490 32.719 1.00 95.19 154 LYS A N 1
ATOM 1144 C CA . LYS A 1 154 ? -27.133 -3.836 32.416 1.00 95.19 154 LYS A CA 1
ATOM 1145 C C . LYS A 1 154 ? -25.790 -3.783 31.697 1.00 95.19 154 LYS A C 1
ATOM 1147 O O . LYS A 1 154 ? -24.880 -4.525 32.058 1.00 95.19 154 LYS A O 1
ATOM 1152 N N . PHE A 1 155 ? -25.635 -2.881 30.730 1.00 96.62 155 PHE A N 1
ATOM 1153 C CA . PHE A 1 155 ? -24.379 -2.709 30.005 1.00 96.62 155 PHE A CA 1
ATOM 1154 C C . PHE A 1 155 ? -23.223 -2.310 30.932 1.00 96.62 155 PHE A C 1
ATOM 1156 O O . PHE A 1 155 ? -22.118 -2.833 30.807 1.00 96.62 155 PHE A O 1
ATOM 1163 N N . ARG A 1 156 ? -23.470 -1.447 31.928 1.00 95.62 156 ARG A N 1
ATOM 1164 C CA . ARG A 1 15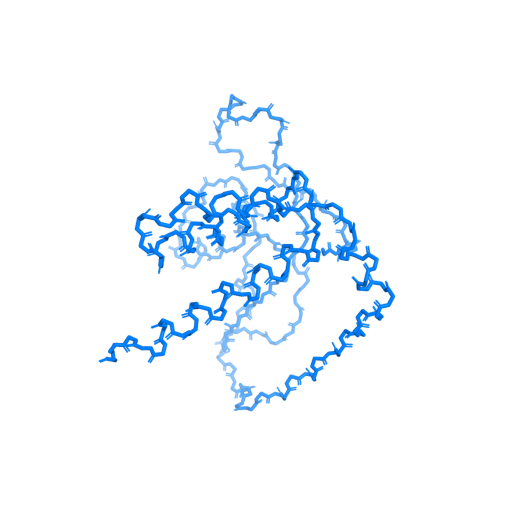6 ? -22.448 -1.046 32.916 1.00 95.62 156 ARG A CA 1
ATOM 1165 C C . ARG A 1 156 ? -21.939 -2.205 33.778 1.00 95.62 156 ARG A C 1
ATOM 1167 O O . ARG A 1 156 ? -20.843 -2.089 34.337 1.00 95.62 156 ARG A O 1
ATOM 1174 N N . GLN A 1 157 ? -22.697 -3.298 33.888 1.00 95.94 157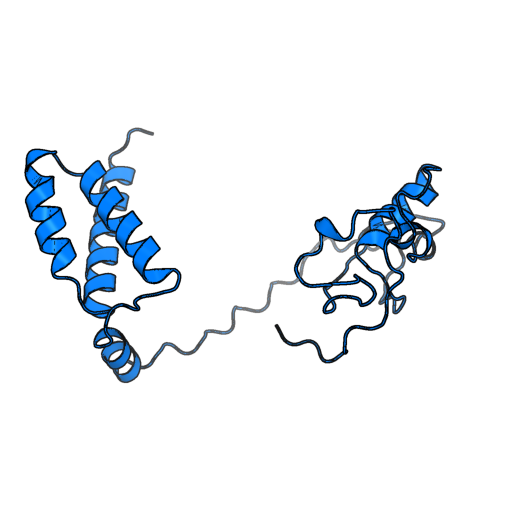 GLN A N 1
ATOM 1175 C CA . GLN A 1 157 ? -22.299 -4.498 34.632 1.00 95.94 157 GLN A CA 1
ATOM 1176 C C . GLN A 1 157 ? -21.378 -5.432 33.839 1.00 95.94 157 GLN A C 1
ATOM 1178 O O . GLN A 1 157 ? -20.835 -6.371 34.414 1.00 95.94 157 GLN A O 1
ATOM 1183 N N . ILE A 1 158 ? -21.158 -5.182 32.547 1.00 96.19 158 ILE A N 1
ATOM 1184 C CA . ILE A 1 158 ? -20.221 -5.963 31.739 1.00 96.19 158 ILE A CA 1
ATOM 1185 C C . ILE A 1 158 ? -18.796 -5.530 32.107 1.00 96.19 158 ILE A C 1
ATOM 1187 O O . ILE A 1 158 ? -18.407 -4.382 31.894 1.00 96.19 158 ILE A O 1
ATOM 1191 N N . LYS A 1 159 ? -18.025 -6.446 32.698 1.00 95.81 159 LYS A N 1
ATOM 1192 C CA . LYS A 1 159 ? -16.657 -6.228 33.195 1.00 95.81 159 LYS A CA 1
ATOM 1193 C C . LYS A 1 159 ? -15.618 -7.121 32.535 1.00 95.81 159 LYS A C 1
ATOM 1195 O O . LYS A 1 159 ? -14.454 -6.729 32.499 1.00 95.81 159 LYS A O 1
ATOM 1200 N N . THR A 1 160 ? -16.013 -8.282 32.015 1.00 97.12 160 THR A N 1
ATOM 1201 C CA . THR A 1 160 ? -15.079 -9.255 31.430 1.00 97.12 160 THR A CA 1
ATOM 1202 C C . THR A 1 160 ? -15.318 -9.492 29.943 1.00 97.12 160 THR A C 1
ATOM 1204 O O . THR A 1 160 ? -16.400 -9.218 29.414 1.00 97.12 160 THR A O 1
ATOM 1207 N N . ILE A 1 161 ? -14.312 -10.046 29.262 1.00 95.62 161 ILE A N 1
ATOM 1208 C CA . ILE A 1 161 ? -14.408 -10.434 27.848 1.00 95.62 161 ILE A CA 1
ATOM 1209 C C . ILE A 1 161 ? -15.520 -11.473 27.634 1.00 95.62 161 ILE A C 1
ATOM 1211 O O . ILE A 1 161 ? -16.265 -11.374 26.658 1.00 95.62 161 ILE A O 1
ATOM 1215 N N . GLY A 1 162 ? -15.690 -12.428 28.553 1.00 95.44 162 GLY A N 1
ATOM 1216 C CA . GLY A 1 162 ? -16.752 -13.436 28.469 1.00 95.44 162 GLY A CA 1
ATOM 1217 C C . GLY A 1 162 ? -18.153 -12.823 28.543 1.00 95.44 162 GLY A C 1
ATOM 1218 O O . GLY A 1 162 ? -19.018 -13.136 27.725 1.00 95.44 162 GLY A O 1
ATOM 1219 N N . GLN A 1 163 ? -18.365 -11.878 29.465 1.00 96.81 163 GLN A N 1
ATOM 1220 C CA . GLN A 1 163 ? -19.632 -11.143 29.576 1.00 96.81 163 GLN A CA 1
ATOM 1221 C C . GLN A 1 163 ? -19.901 -10.296 28.326 1.00 96.81 163 GLN A C 1
ATOM 1223 O O . GLN A 1 163 ? -21.020 -10.274 27.815 1.00 96.81 163 GLN A O 1
ATOM 1228 N N . ALA A 1 164 ? -18.866 -9.637 27.802 1.00 96.25 164 ALA A N 1
ATOM 1229 C CA . ALA A 1 164 ? -18.936 -8.867 26.567 1.00 96.25 164 ALA A CA 1
ATOM 1230 C C . ALA A 1 164 ? -19.299 -9.750 25.361 1.00 96.25 164 ALA A C 1
ATOM 1232 O O . ALA A 1 164 ? -20.131 -9.361 24.542 1.00 96.25 164 ALA A O 1
ATOM 1233 N N . ARG A 1 165 ? -18.736 -10.963 25.269 1.00 94.62 165 ARG A N 1
ATOM 1234 C CA . ARG A 1 165 ? -19.081 -11.934 24.220 1.00 94.62 165 ARG A CA 1
ATOM 1235 C C . ARG A 1 165 ? -20.524 -12.415 24.344 1.00 94.62 165 ARG A C 1
ATOM 1237 O O . ARG A 1 165 ? -21.223 -12.466 23.335 1.00 94.62 165 ARG A O 1
ATOM 1244 N N . ALA A 1 166 ? -20.974 -12.748 25.553 1.00 95.69 166 ALA A N 1
ATOM 1245 C CA . ALA A 1 166 ? -22.356 -13.160 25.794 1.00 95.69 166 ALA A CA 1
ATOM 1246 C C . ALA A 1 166 ? -23.342 -12.054 25.385 1.00 95.69 166 ALA A C 1
ATOM 1248 O O . ALA A 1 166 ? -24.311 -12.314 24.672 1.00 95.69 166 ALA A O 1
ATOM 1249 N N . TYR A 1 167 ? -23.033 -10.808 25.751 1.00 96.56 167 TYR A N 1
ATOM 1250 C CA . TYR A 1 167 ? -23.801 -9.639 25.340 1.00 96.56 167 TYR A CA 1
ATOM 1251 C C . TYR A 1 167 ? -23.826 -9.470 23.815 1.00 96.56 167 TYR A C 1
ATOM 1253 O O . TYR A 1 167 ? -24.897 -9.341 23.228 1.00 96.56 167 TYR A O 1
ATOM 1261 N N . ALA A 1 168 ? -22.672 -9.556 23.146 1.00 95.94 168 ALA A N 1
ATOM 1262 C CA . ALA A 1 168 ? -22.595 -9.486 21.688 1.00 95.94 168 ALA A CA 1
ATOM 1263 C C . ALA A 1 168 ? -23.439 -10.573 21.007 1.00 95.94 168 ALA A C 1
ATOM 1265 O O . ALA A 1 168 ? -24.207 -10.269 20.096 1.00 95.94 168 ALA A O 1
ATOM 1266 N N . SER A 1 169 ? -23.348 -11.821 21.477 1.00 95.88 169 SER A N 1
ATOM 1267 C CA . SER A 1 169 ? -24.136 -12.937 20.943 1.00 95.88 169 SER A CA 1
ATOM 1268 C C . SER A 1 169 ? -25.639 -12.697 21.085 1.00 95.88 169 SER A C 1
ATOM 1270 O O . SER A 1 169 ? -26.396 -13.008 20.168 1.00 95.88 169 SER A O 1
ATOM 1272 N N . GLN A 1 170 ? -26.074 -12.122 22.209 1.00 95.50 170 GLN A N 1
ATOM 1273 C CA . GLN A 1 170 ? -27.471 -11.760 22.424 1.00 95.50 170 GLN A CA 1
ATOM 1274 C C . GLN A 1 170 ? -27.929 -10.688 21.427 1.00 95.50 170 GLN A C 1
ATOM 1276 O O . GLN A 1 170 ? -28.963 -10.858 20.783 1.00 95.50 170 GLN A O 1
ATOM 1281 N N . ILE A 1 171 ? -27.176 -9.591 21.283 1.00 95.81 171 ILE A N 1
ATOM 1282 C CA . ILE A 1 171 ? -27.572 -8.477 20.407 1.00 95.81 171 ILE A CA 1
ATOM 1283 C C . ILE A 1 171 ? -27.562 -8.891 18.937 1.00 95.81 171 ILE A C 1
ATOM 1285 O O . ILE A 1 171 ? -28.482 -8.533 18.206 1.00 95.81 171 ILE A O 1
ATOM 1289 N N . LEU A 1 172 ? -26.584 -9.690 18.505 1.00 94.12 172 LEU A N 1
ATOM 1290 C CA . LEU A 1 172 ? -26.561 -10.226 17.144 1.00 94.12 172 LEU A CA 1
ATOM 1291 C C . LEU A 1 172 ? -27.788 -11.103 16.859 1.00 94.12 172 LEU A C 1
ATOM 1293 O O . LEU A 1 172 ? -28.409 -10.937 15.815 1.00 94.12 172 LEU A O 1
ATOM 1297 N N . GLY A 1 173 ? -28.215 -11.934 17.816 1.00 94.69 173 GLY A N 1
ATOM 1298 C CA . GLY A 1 173 ? -29.461 -12.698 17.688 1.00 94.69 173 GLY A CA 1
ATOM 1299 C C . GLY A 1 173 ? -30.707 -11.813 17.544 1.00 94.69 173 GLY A C 1
ATOM 1300 O O . GLY A 1 173 ? -31.596 -12.123 16.752 1.00 94.69 173 GLY A O 1
ATOM 1301 N N . VAL A 1 174 ? -30.765 -10.678 18.253 1.00 92.19 174 VAL A N 1
ATOM 1302 C CA . VAL A 1 174 ? -31.850 -9.689 18.095 1.00 92.19 174 VAL A CA 1
ATOM 1303 C C . VAL A 1 174 ? -31.809 -9.045 16.706 1.00 92.19 174 VAL A C 1
ATOM 1305 O O . VAL A 1 174 ? -32.846 -8.925 16.059 1.00 92.19 174 VAL A O 1
ATOM 1308 N N . VAL A 1 175 ? -30.624 -8.663 16.222 1.00 92.88 175 VAL A N 1
ATOM 1309 C CA . VAL A 1 175 ? -30.445 -8.080 14.882 1.00 92.88 175 VAL A CA 1
ATOM 1310 C C . VAL A 1 175 ? -30.894 -9.054 13.794 1.00 92.88 175 VAL A C 1
ATOM 1312 O O . VAL A 1 175 ? -31.597 -8.648 12.868 1.00 92.88 175 VAL A O 1
ATOM 1315 N N . ASP A 1 176 ? -30.531 -10.330 13.909 1.00 93.62 176 ASP A N 1
ATOM 1316 C CA . ASP A 1 176 ? -30.929 -11.357 12.948 1.00 93.62 176 ASP A CA 1
ATOM 1317 C C . ASP A 1 176 ? -32.449 -11.568 12.946 1.00 93.62 176 ASP A C 1
ATOM 1319 O O . ASP A 1 176 ? -33.057 -11.639 11.876 1.00 93.62 176 ASP A O 1
ATOM 1323 N N . ALA A 1 177 ? -33.088 -11.567 14.121 1.00 92.25 177 ALA A N 1
ATOM 1324 C CA . ALA A 1 177 ? -34.544 -11.643 14.232 1.00 92.25 177 ALA A CA 1
ATOM 1325 C C . ALA A 1 177 ? -35.246 -10.431 13.588 1.00 92.25 177 ALA A C 1
ATOM 1327 O O . ALA A 1 177 ? -36.219 -10.601 12.853 1.00 92.25 177 ALA A O 1
ATOM 1328 N N . VAL A 1 178 ? -34.733 -9.214 13.804 1.00 91.00 178 VAL A N 1
ATOM 1329 C CA . VAL A 1 178 ? -35.272 -7.989 13.184 1.00 91.00 178 VAL A CA 1
ATOM 1330 C C . VAL A 1 178 ? -35.106 -8.021 11.663 1.00 91.00 178 VAL A C 1
ATOM 1332 O O . VAL A 1 178 ? -36.051 -7.714 10.939 1.00 91.00 178 VAL A O 1
ATOM 1335 N N . ARG A 1 179 ? -33.936 -8.437 11.158 1.00 90.50 179 ARG A N 1
ATOM 1336 C CA . ARG A 1 179 ? -33.688 -8.582 9.713 1.00 90.50 179 ARG A CA 1
ATOM 1337 C C . ARG A 1 179 ? -34.615 -9.604 9.068 1.00 90.50 179 ARG A C 1
ATOM 1339 O O . ARG A 1 179 ? -35.085 -9.369 7.961 1.00 90.50 179 ARG A O 1
ATOM 1346 N N . ALA A 1 180 ? -34.883 -10.716 9.749 1.00 91.94 180 ALA A N 1
ATOM 1347 C CA . ALA A 1 180 ? -35.801 -11.737 9.259 1.00 91.94 180 ALA A CA 1
ATOM 1348 C C . ALA A 1 180 ? -37.264 -11.255 9.209 1.00 91.94 180 ALA A C 1
ATOM 1350 O O . ALA A 1 180 ? -38.028 -11.737 8.377 1.00 91.94 180 ALA A O 1
ATOM 1351 N N . ALA A 1 181 ? -37.651 -10.311 10.075 1.00 89.06 181 ALA A N 1
ATOM 1352 C CA . ALA A 1 181 ? -39.000 -9.747 10.138 1.00 89.06 181 ALA A CA 1
ATOM 1353 C C . ALA A 1 181 ? -39.226 -8.540 9.204 1.00 89.06 181 ALA A C 1
ATOM 1355 O O . ALA A 1 181 ? -40.371 -8.133 9.002 1.00 89.06 181 ALA A O 1
ATOM 1356 N N . ALA A 1 182 ? -38.164 -7.951 8.645 1.00 81.75 182 ALA A N 1
ATOM 1357 C CA . ALA A 1 182 ? -38.279 -6.821 7.730 1.00 81.75 182 ALA A CA 1
ATOM 1358 C C . ALA A 1 182 ? -38.898 -7.262 6.384 1.00 81.75 182 ALA A C 1
ATOM 1360 O O . ALA A 1 182 ? -38.502 -8.298 5.841 1.00 81.75 182 ALA A O 1
ATOM 1361 N N . PRO A 1 183 ? -39.855 -6.499 5.821 1.00 71.44 183 PRO A N 1
ATOM 1362 C CA . PRO A 1 183 ? -40.405 -6.799 4.504 1.00 71.44 183 PRO A CA 1
ATOM 1363 C C . PRO A 1 183 ? -39.303 -6.702 3.439 1.00 71.44 183 PRO A C 1
ATOM 1365 O O . PRO A 1 183 ? -38.473 -5.793 3.485 1.00 71.44 183 PRO A O 1
ATOM 1368 N N . LYS A 1 184 ? -39.291 -7.668 2.514 1.00 59.59 184 LYS A N 1
ATOM 1369 C CA . LYS A 1 184 ? -38.388 -7.681 1.356 1.00 59.59 184 LYS A CA 1
ATOM 1370 C C . LYS A 1 184 ? -38.807 -6.668 0.302 1.00 59.59 184 LYS A C 1
ATOM 1372 O O . LYS A 1 184 ? -40.033 -6.518 0.105 1.00 59.59 184 LYS A O 1
#

Secondary structure (DSSP, 8-state):
---SSPP-B---------GGG-TT-----B--S--------TTB-SS-------TTHHHHHHHHHHTPPPSSHHHHTSPPSGGGB-SS------SSPPPPPPP--PPPPPHHHHHHHHHSBPPSSSHHHHHHHHHHHHHHHTS-GGGHHHHHHHHHT--BHHHHHHHHHHHHHHHHHHHHHS--

pLDDT: mean 92.9, std 5.84, range [59.59, 98.56]

Sequence (184 aa):
YYDSVAPGPAPAPADGSSSKLNKYGFTFQQYGVRVPALVISPWVGAGVDHTVYDHSSVLATLEKLFGLKPLTQRDANANDVTPLFLGSARTDCPTVLNSPAPPTAKPAMSKVDAEAMDAQPIPDHGNFPGFLAILLKTQLELSPPGQHDAIIEKFRQIKTIGQARAYASQILGVVDAVRAAAPK

Radius of gyration: 27.11 Å; chains: 1; bounding box: 58×49×64 Å